Protein 3DIE (pdb70)

CATH classification: 3.40.30.10

Nearest PDB structures (foldseek):
  3die-assembly1_B  TM=9.864E-01  e=1.132E-17  Staphylococcus aureus
  2yj7-assembly2_B  TM=7.362E-01  e=5.610E-10  synthetic construct
  5hr1-assembly7_G  TM=9.203E-01  e=7.218E-08  Escherichia coli O157:H7
  1fb6-assembly2_B  TM=7.339E-01  e=3.642E-08  Spinacia oleracea
  1v98-assembly2_B-3  TM=8.794E-01  e=2.473E-07  Thermus thermophilus HB8

Foldseek 3Di:
DDDDDDDDDPVCCVVPPDDDDDDDDDDDPDDPQQVVQVVLLVVVCVVQPPNAHDDDDDCVVPVVVCVVVVPPDPDKDFDADPRHTDDIDHTHDHNVVVVVVSVVRD/DDDDDDDDDPVCVCVVPPDDDDDDDDDDPDDPQVVVCVVLVVVVCVVQPPNDHDDDDDCVVPVPVCVVVVPDDPPKDFDDDPNHTDDIDHTHDGSVVVVVVSVVPD

Structure (mmCIF, N/CA/C/O backbone):
data_3DIE
#
_entry.id   3DIE
#
_cell.length_a   88.703
_cell.length_b   84.451
_cell.length_c   34.699
_cell.angle_alpha   90.000
_cell.angle_beta   90.000
_cell.angle_gamma   90.000
#
_symmetry.space_group_name_H-M   'P 21 21 2'
#
loop_
_entity.id
_entity.type
_entity.pdbx_description
1 polymer Thioredoxin
2 non-polymer 'CADMIUM ION'
3 non-polymer 'FE (III) ION'
4 water water
#
loop_
_atom_site.group_PDB
_atom_site.id
_atom_site.type_symbol
_atom_site.label_atom_id
_atom_site.label_alt_id
_atom_site.label_comp_id
_atom_site.label_asym_id
_atom_site.label_entity_id
_atom_site.label_seq_id
_atom_site.pdbx_PDB_ins_code
_atom_site.Cartn_x
_atom_site.Cartn_y
_atom_site.Cartn_z
_atom_site.occupancy
_atom_site.B_iso_or_equiv
_atom_site.auth_seq_id
_atom_site.auth_comp_id
_atom_site.auth_asym_id
_atom_site.auth_atom_id
_atom_site.pdbx_PDB_model_num
ATOM 1 N N . SER A 1 1 ? 2.027 37.750 15.190 1.00 33.24 -1 SER A N 1
ATOM 2 C CA . SER A 1 1 ? 3.478 37.819 15.521 1.00 32.62 -1 SER A CA 1
ATOM 3 C C . SER A 1 1 ? 4.291 36.734 14.795 1.00 31.47 -1 SER A C 1
ATOM 4 O O . SER A 1 1 ? 5.527 36.780 14.781 1.00 30.99 -1 SER A O 1
ATOM 7 N N . HIS A 1 2 ? 3.594 35.763 14.199 1.00 29.96 0 HIS A N 1
ATOM 8 C CA . HIS A 1 2 ? 4.220 34.759 13.341 1.00 29.12 0 HIS A CA 1
ATOM 9 C C . HIS A 1 2 ? 3.560 34.858 11.977 1.00 29.92 0 HIS A C 1
ATOM 10 O O . HIS A 1 2 ? 2.362 35.172 11.876 1.00 29.30 0 HIS A O 1
ATOM 17 N N . MET A 1 3 ? 4.279 34.636 10.888 1.00 29.18 1 MET A N 1
ATOM 18 C CA . MET A 1 3 ? 3.792 34.586 9.516 1.00 31.93 1 MET A CA 1
ATOM 19 C C . MET A 1 3 ? 4.356 33.328 8.877 1.00 30.29 1 MET A C 1
ATOM 20 O O . MET A 1 3 ? 5.495 32.957 9.164 1.00 28.84 1 MET A O 1
ATOM 25 N N . ALA A 1 4 ? 3.606 32.746 8.057 1.00 29.12 2 ALA A N 1
ATOM 26 C CA . ALA A 1 4 ? 4.002 31.466 7.480 1.00 30.14 2 ALA A CA 1
ATOM 27 C C . ALA A 1 4 ? 5.174 31.673 6.529 1.00 29.44 2 ALA A C 1
ATOM 28 O O . ALA A 1 4 ? 5.233 32.662 5.823 1.00 28.93 2 ALA A O 1
ATOM 30 N N . ILE A 1 5 ? 6.116 30.746 6.564 1.00 30.05 3 ILE A N 1
ATOM 31 C CA . ILE A 1 5 ? 7.256 30.763 5.655 1.00 30.97 3 ILE A CA 1
ATOM 32 C C . ILE A 1 5 ? 6.798 30.100 4.339 1.00 31.86 3 ILE A C 1
ATOM 33 O O . ILE A 1 5 ? 6.247 28.998 4.353 1.00 32.13 3 ILE A O 1
ATOM 38 N N . VAL A 1 6 ? 7.009 30.780 3.217 1.00 31.14 4 VAL A N 1
ATOM 39 C CA . VAL A 1 6 ? 6.588 30.281 1.896 1.00 31.39 4 VAL A CA 1
ATOM 40 C C . VAL A 1 6 ? 7.527 29.161 1.458 1.00 30.93 4 VAL A C 1
ATOM 41 O O . VAL A 1 6 ? 8.726 29.321 1.538 1.00 28.56 4 VAL A O 1
ATOM 45 N N . LYS A 1 7 ? 6.971 28.026 1.037 1.00 30.43 5 LYS A N 1
ATOM 46 C CA . LYS A 1 7 ? 7.759 26.898 0.536 1.00 30.21 5 LYS A CA 1
ATOM 47 C C . LYS A 1 7 ? 8.152 27.163 -0.924 1.00 30.08 5 LYS A C 1
ATOM 48 O O . LYS A 1 7 ? 7.323 27.626 -1.703 1.00 30.19 5 LYS A O 1
ATOM 51 N N . VAL A 1 8 ? 9.395 26.839 -1.288 1.00 28.93 6 VAL A N 1
ATOM 52 C CA . VAL A 1 8 ? 9.862 26.909 -2.652 1.00 28.91 6 VAL A CA 1
ATOM 53 C C . VAL A 1 8 ? 10.515 25.549 -3.030 1.00 28.87 6 VAL A C 1
ATOM 54 O O . VAL A 1 8 ? 11.016 24.819 -2.170 1.00 28.29 6 VAL A O 1
ATOM 58 N N . THR A 1 9 ? 10.460 25.197 -4.314 1.00 27.89 7 THR A N 1
ATOM 59 C CA . THR A 1 9 ? 10.960 23.904 -4.763 1.00 28.04 7 THR A CA 1
ATOM 60 C C . THR A 1 9 ? 11.861 24.079 -5.965 1.00 28.27 7 THR A C 1
ATOM 61 O O . THR A 1 9 ? 11.995 25.185 -6.496 1.00 27.71 7 THR A O 1
ATOM 65 N N . ASP A 1 10 ? 12.452 22.971 -6.417 1.00 28.77 8 ASP A N 1
ATOM 66 C CA . ASP A 1 10 ? 13.199 22.983 -7.656 1.00 30.19 8 ASP A CA 1
ATOM 67 C C . ASP A 1 10 ? 12.327 23.474 -8.812 1.00 29.96 8 ASP A C 1
ATOM 68 O O . ASP A 1 10 ? 12.816 24.172 -9.705 1.00 30.75 8 ASP A O 1
ATOM 73 N N . ALA A 1 11 ? 11.040 23.116 -8.811 1.00 30.05 9 ALA A N 1
ATOM 74 C CA . ALA A 1 11 ? 10.144 23.494 -9.909 1.00 29.06 9 ALA A CA 1
ATOM 75 C C . ALA A 1 11 ? 9.857 24.996 -9.958 1.00 28.81 9 ALA A C 1
ATOM 76 O O . ALA A 1 11 ? 9.735 25.564 -11.039 1.00 27.38 9 ALA A O 1
ATOM 78 N N . ASP A 1 12 ? 9.720 25.653 -8.806 1.00 27.25 10 ASP A N 1
ATOM 79 C CA . ASP A 1 12 ? 9.226 27.026 -8.853 1.00 27.13 10 ASP A CA 1
ATOM 80 C C . ASP A 1 12 ? 10.171 28.089 -8.342 1.00 26.90 10 ASP A C 1
ATOM 81 O O . ASP A 1 12 ? 9.796 29.251 -8.283 1.00 25.62 10 ASP A O 1
ATOM 86 N N . PHE A 1 13 ? 11.390 27.692 -7.988 1.00 27.52 11 PHE A N 1
ATOM 87 C CA . PHE A 1 13 ? 12.406 28.612 -7.453 1.00 28.54 11 PHE A CA 1
ATOM 88 C C . PHE A 1 13 ? 12.569 29.797 -8.382 1.00 29.39 11 PHE A C 1
ATOM 89 O O . PHE A 1 13 ? 12.609 30.934 -7.919 1.00 29.27 11 PHE A O 1
ATOM 97 N N . ASP A 1 14 ? 12.617 29.505 -9.685 1.00 31.13 12 ASP A N 1
ATOM 98 C CA . ASP A 1 14 ? 12.789 30.506 -10.744 1.00 32.72 12 ASP A CA 1
ATOM 99 C C . ASP A 1 14 ? 11.662 31.545 -10.761 1.00 33.24 12 ASP A C 1
ATOM 100 O O . ASP A 1 14 ? 11.897 32.726 -11.059 1.00 33.41 12 ASP A O 1
ATOM 105 N N . SER A 1 15 ? 10.442 31.106 -10.438 1.00 32.34 13 SER A N 1
ATOM 106 C CA . SER A 1 15 ? 9.277 31.986 -10.429 1.00 32.65 13 SER A CA 1
ATOM 107 C C . SER A 1 15 ? 9.117 32.747 -9.105 1.00 31.96 13 SER A C 1
ATOM 108 O O . SER A 1 15 ? 8.496 33.813 -9.091 1.00 32.29 13 SER A O 1
ATOM 111 N N . LYS A 1 16 ? 9.631 32.189 -8.006 1.00 30.59 14 LYS A N 1
ATOM 112 C CA . LYS A 1 16 ? 9.451 32.764 -6.667 1.00 30.54 14 LYS A CA 1
ATOM 113 C C . LYS A 1 16 ? 10.592 33.667 -6.211 1.00 30.09 14 LYS A C 1
ATOM 114 O O . LYS A 1 16 ? 10.351 34.637 -5.507 1.00 30.41 14 LYS A O 1
ATOM 120 N N . VAL A 1 17 ? 11.824 33.340 -6.591 1.00 29.20 15 VAL A N 1
ATOM 121 C CA . VAL A 1 17 ? 12.973 34.092 -6.130 1.00 29.66 15 VAL A CA 1
ATOM 122 C C . VAL A 1 17 ? 13.458 34.915 -7.328 1.00 30.22 15 VAL A C 1
ATOM 123 O O . VAL A 1 17 ? 14.109 34.388 -8.235 1.00 31.08 15 VAL A O 1
ATOM 127 N N . GLU A 1 18 ? 13.114 36.200 -7.334 1.00 30.63 16 GLU A N 1
ATOM 128 C CA . GLU A 1 18 ? 13.301 37.020 -8.521 1.00 31.82 16 GLU A CA 1
ATOM 129 C C . GLU A 1 18 ? 13.566 38.497 -8.182 1.00 31.18 16 GLU A C 1
ATOM 130 O O . GLU A 1 18 ? 14.461 39.120 -8.766 1.00 30.97 16 GLU A O 1
ATOM 136 N N . SER A 1 19 ? 12.803 39.057 -7.247 1.00 30.15 17 SER A N 1
ATOM 137 C CA . SER A 1 19 ? 12.864 40.498 -6.985 1.00 30.24 17 SER A CA 1
ATOM 138 C C . SER A 1 19 ? 12.853 40.822 -5.504 1.00 29.76 17 SER A C 1
ATOM 139 O O . SER A 1 19 ? 12.117 40.208 -4.742 1.00 30.21 17 SER A O 1
ATOM 142 N N . GLY A 1 20 ? 13.678 41.771 -5.091 1.00 28.51 18 GLY A N 1
ATOM 143 C CA . GLY A 1 20 ? 13.631 42.274 -3.722 1.00 27.64 18 GLY A CA 1
ATOM 144 C C . GLY A 1 20 ? 14.595 41.491 -2.851 1.00 26.52 18 GLY A C 1
ATOM 145 O O . GLY A 1 20 ? 15.315 40.620 -3.352 1.00 27.47 18 GLY A O 1
ATOM 146 N N . VAL A 1 21 ? 14.607 41.774 -1.550 1.00 26.04 19 VAL A N 1
ATOM 147 C CA . VAL A 1 21 ? 15.443 41.017 -0.614 1.00 24.45 19 VAL A CA 1
ATOM 148 C C . VAL A 1 21 ? 14.631 39.792 -0.158 1.00 24.51 19 VAL A C 1
ATOM 149 O O . VAL A 1 21 ? 13.473 39.932 0.297 1.00 24.43 19 VAL A O 1
ATOM 153 N N . GLN A 1 22 ? 15.241 38.653 -0.216 1.00 24.68 20 GLN A N 1
ATOM 154 C CA . GLN A 1 22 ? 14.574 37.363 -0.001 1.00 24.27 20 GLN A CA 1
ATOM 155 C C . GLN A 1 22 ? 15.543 36.424 0.704 1.00 25.24 20 GLN A C 1
ATOM 156 O O . GLN A 1 22 ? 16.689 36.243 0.255 1.00 25.23 20 GLN A O 1
ATOM 162 N N . LEU A 1 23 ? 15.128 35.900 1.849 1.00 24.00 21 LEU A N 1
ATOM 163 C CA . LEU A 1 23 ? 15.973 35.011 2.636 1.00 24.47 21 LEU A CA 1
ATOM 164 C C . LEU A 1 23 ? 15.430 33.602 2.463 1.00 24.38 21 LEU A C 1
ATOM 165 O O . LEU A 1 23 ? 14.248 33.371 2.683 1.00 25.09 21 LEU A O 1
ATOM 170 N N . VAL A 1 24 ? 16.277 32.654 2.054 1.00 23.33 22 VAL A N 1
ATOM 171 C CA . VAL A 1 24 ? 15.831 31.281 1.849 1.00 23.60 22 VAL A CA 1
ATOM 172 C C . VAL A 1 24 ? 16.547 30.388 2.891 1.00 23.85 22 VAL A C 1
ATOM 173 O O . VAL A 1 24 ? 17.762 30.359 2.939 1.00 23.54 22 VAL A O 1
ATOM 177 N N . ASP A 1 25 ? 15.750 29.660 3.661 1.00 22.72 23 ASP A N 1
ATOM 178 C CA . ASP A 1 25 ? 16.188 28.733 4.671 1.00 23.62 23 ASP A CA 1
ATOM 179 C C . ASP A 1 25 ? 16.294 27.392 3.972 1.00 23.65 23 ASP A C 1
ATOM 180 O O . ASP A 1 25 ? 15.278 26.782 3.610 1.00 23.84 23 ASP A O 1
ATOM 185 N N . PHE A 1 26 ? 17.520 26.937 3.769 1.00 23.65 24 PHE A N 1
ATOM 186 C CA . PHE A 1 26 ? 17.769 25.590 3.272 1.00 24.70 24 PHE A CA 1
ATOM 187 C C . PHE A 1 26 ? 17.888 24.648 4.456 1.00 25.86 24 PHE A C 1
ATOM 188 O O . PHE A 1 26 ? 18.822 24.767 5.262 1.00 26.08 24 PHE A O 1
ATOM 196 N N . TRP A 1 27 ? 16.888 23.784 4.589 1.00 26.58 25 TRP A N 1
ATOM 197 C CA . TRP A 1 27 ? 16.690 22.934 5.767 1.00 28.80 25 TRP A CA 1
ATOM 198 C C . TRP A 1 27 ? 16.251 21.525 5.332 1.00 29.39 25 TRP A C 1
ATOM 199 O O . TRP A 1 27 ? 16.124 21.237 4.140 1.00 30.28 25 TRP A O 1
ATOM 210 N N . ALA A 1 28 ? 16.014 20.643 6.301 1.00 30.35 26 ALA A N 1
ATOM 211 C CA . ALA A 1 28 ? 15.398 19.350 5.990 1.00 31.08 26 ALA A CA 1
ATOM 212 C C . ALA A 1 28 ? 14.868 18.738 7.272 1.00 32.62 26 ALA A C 1
ATOM 213 O O . ALA A 1 28 ? 15.263 19.141 8.367 1.00 30.95 26 ALA A O 1
ATOM 215 N N . THR A 1 29 ? 13.975 17.762 7.139 1.00 33.74 27 THR A N 1
ATOM 216 C CA . THR A 1 29 ? 13.504 17.006 8.284 1.00 35.59 27 THR A CA 1
ATOM 217 C C . THR A 1 29 ? 14.590 16.020 8.764 1.00 35.98 27 THR A C 1
ATOM 218 O O . THR A 1 29 ? 14.894 15.932 9.963 1.00 38.29 27 THR A O 1
ATOM 222 N N . ALA A 1 30 ? 15.159 15.284 7.820 1.00 34.73 28 ALA A N 1
ATOM 223 C CA . ALA A 1 30 ? 16.285 14.387 8.072 1.00 34.59 28 ALA A CA 1
ATOM 224 C C . ALA A 1 30 ? 17.572 15.019 7.540 1.00 34.42 28 ALA A C 1
ATOM 225 O O . ALA A 1 30 ? 17.517 15.889 6.657 1.00 36.10 28 ALA A O 1
ATOM 227 N N . CYS A 1 31 ? 18.729 14.557 8.020 1.00 32.38 29 CYS A N 1
ATOM 228 C CA . CYS A 1 31 ? 19.987 15.216 7.695 1.00 31.96 29 CYS A CA 1
ATOM 229 C C . CYS A 1 31 ? 20.622 14.562 6.482 1.00 31.66 29 CYS A C 1
ATOM 230 O O . CYS A 1 31 ? 21.455 13.681 6.624 1.00 31.98 29 CYS A O 1
ATOM 233 N N . GLY A 1 32 ? 20.201 14.977 5.287 1.00 31.75 30 GLY A N 1
ATOM 234 C CA . GLY A 1 32 ? 20.774 14.468 4.047 1.00 32.08 30 GLY A CA 1
ATOM 235 C C . GLY A 1 32 ? 22.294 14.633 3.977 1.00 31.41 30 GLY A C 1
ATOM 236 O O . GLY A 1 32 ? 22.996 13.681 3.632 1.00 32.34 30 GLY A O 1
ATOM 237 N N . PRO A 1 33 ? 22.824 15.837 4.295 1.00 31.95 31 PRO A N 1
ATOM 238 C CA . PRO A 1 33 ? 24.309 16.036 4.315 1.00 31.20 31 PRO A CA 1
ATOM 239 C C . PRO A 1 33 ? 25.076 15.127 5.307 1.00 31.02 31 PRO A C 1
ATOM 240 O O . PRO A 1 33 ? 26.239 14.724 5.036 1.00 29.92 31 PRO A O 1
ATOM 244 N N . CYS A 1 34 ? 24.435 14.801 6.432 1.00 30.48 32 CYS A N 1
ATOM 245 C CA . CYS A 1 34 ? 24.992 13.831 7.387 1.00 30.38 32 CYS A CA 1
ATOM 246 C C . CYS A 1 34 ? 25.129 12.453 6.715 1.00 30.77 32 CYS A C 1
ATOM 247 O O . CYS A 1 34 ? 26.150 11.779 6.850 1.00 30.62 32 CYS A O 1
ATOM 250 N N . LYS A 1 35 ? 24.084 12.040 5.991 1.00 30.89 33 LYS A N 1
ATOM 251 C CA . LYS A 1 35 ? 24.099 10.781 5.240 1.00 31.47 33 LYS A CA 1
ATOM 252 C C . LYS A 1 35 ? 25.170 10.779 4.146 1.00 32.87 33 LYS A C 1
ATOM 253 O O . LYS A 1 35 ? 25.868 9.767 3.943 1.00 33.08 33 LYS A O 1
ATOM 255 N N . MET A 1 36 ? 25.365 11.908 3.481 1.00 33.47 34 MET A N 1
ATOM 256 C CA . MET A 1 36 ? 26.375 11.987 2.416 1.00 36.12 34 MET A CA 1
ATOM 257 C C . MET A 1 36 ? 27.815 11.896 2.919 1.00 33.96 34 MET A C 1
ATOM 258 O O . MET A 1 36 ? 28.706 11.376 2.221 1.00 33.31 34 MET A O 1
ATOM 263 N N . ILE A 1 37 ? 28.062 12.435 4.110 1.00 32.69 35 ILE A N 1
ATOM 264 C CA . ILE A 1 37 ? 29.421 12.443 4.647 1.00 32.03 35 ILE A CA 1
ATOM 265 C C . ILE A 1 37 ? 29.856 11.150 5.317 1.00 30.94 35 ILE A C 1
ATOM 266 O O . ILE A 1 37 ? 31.055 10.917 5.439 1.00 31.35 35 ILE A O 1
ATOM 271 N N . ALA A 1 38 ? 28.910 10.325 5.766 1.00 29.26 36 ALA A N 1
ATOM 272 C CA . ALA A 1 38 ? 29.260 9.123 6.548 1.00 29.81 36 ALA A CA 1
ATOM 273 C C . ALA A 1 38 ? 30.167 8.162 5.760 1.00 28.55 36 ALA A C 1
ATOM 274 O O . ALA A 1 38 ? 31.164 7.713 6.281 1.00 27.86 36 ALA A O 1
ATOM 276 N N . PRO A 1 39 ? 29.804 7.816 4.513 1.00 28.70 37 PRO A N 1
ATOM 277 C CA . PRO A 1 39 ? 30.730 6.891 3.826 1.00 28.92 37 PRO A CA 1
ATOM 278 C C . PRO A 1 39 ? 32.093 7.484 3.506 1.00 28.95 37 PRO A C 1
ATOM 279 O O . PRO A 1 39 ? 33.083 6.739 3.479 1.00 29.53 37 PRO A O 1
ATOM 283 N N . VAL A 1 40 ? 32.154 8.793 3.265 1.00 28.01 38 VAL A N 1
ATOM 284 C CA . VAL A 1 40 ? 33.453 9.491 3.151 1.00 28.48 38 VAL A CA 1
ATOM 285 C C . VAL A 1 40 ? 34.312 9.311 4.417 1.00 27.20 38 VAL A C 1
ATOM 286 O O . VAL A 1 40 ? 35.506 9.046 4.343 1.00 27.04 38 VAL A O 1
ATOM 290 N N . LEU A 1 41 ? 33.708 9.484 5.582 1.00 25.85 39 LEU A N 1
ATOM 291 C CA . LEU A 1 41 ? 34.425 9.306 6.848 1.00 25.50 39 LEU A CA 1
ATOM 292 C C . LEU A 1 41 ? 34.851 7.868 7.056 1.00 24.73 39 LEU A C 1
ATOM 293 O O . LEU A 1 41 ? 35.930 7.611 7.595 1.00 26.19 39 LEU A O 1
ATOM 298 N N . GLU A 1 42 ? 34.009 6.925 6.642 1.00 24.67 40 GLU A N 1
ATOM 299 C CA . GLU A 1 42 ? 34.405 5.490 6.747 1.00 24.55 40 GLU A CA 1
ATOM 300 C C . GLU A 1 42 ? 35.622 5.203 5.879 1.00 23.89 40 GLU A C 1
ATOM 301 O O . GLU A 1 42 ? 36.501 4.440 6.267 1.00 23.44 40 GLU A O 1
ATOM 307 N N . GLU A 1 43 ? 35.673 5.786 4.685 1.00 25.61 41 GLU A N 1
ATOM 308 C CA . GLU A 1 43 ? 36.845 5.561 3.818 1.00 26.87 41 GLU A CA 1
ATOM 309 C C . GLU A 1 43 ? 38.081 6.217 4.421 1.00 27.01 41 GLU A C 1
ATOM 310 O O . GLU A 1 43 ? 39.194 5.666 4.393 1.00 27.22 41 GLU A O 1
ATOM 316 N N . LEU A 1 44 ? 37.893 7.391 5.004 1.00 27.13 42 LEU A N 1
ATOM 317 C CA . LEU A 1 44 ? 38.983 8.110 5.667 1.00 28.00 42 LEU A CA 1
ATOM 318 C C . LEU A 1 44 ? 39.521 7.343 6.865 1.00 27.78 42 LEU A C 1
ATOM 319 O O . LEU A 1 44 ? 40.744 7.283 7.064 1.00 28.56 42 LEU A O 1
ATOM 324 N N . ALA A 1 45 ? 38.613 6.745 7.644 1.00 27.20 43 ALA A N 1
ATOM 325 C CA . ALA A 1 45 ? 38.991 5.935 8.793 1.00 28.18 43 ALA A CA 1
ATOM 326 C C . ALA A 1 45 ? 39.906 4.789 8.356 1.00 28.38 43 ALA A C 1
ATOM 327 O O . ALA A 1 45 ? 40.925 4.533 8.994 1.00 27.86 43 ALA A O 1
ATOM 329 N N . ALA A 1 46 ? 39.555 4.118 7.269 1.00 29.42 44 ALA A N 1
ATOM 330 C CA . ALA A 1 46 ? 40.443 3.069 6.727 1.00 30.67 44 ALA A CA 1
ATOM 331 C C . ALA A 1 46 ? 41.819 3.626 6.296 1.00 31.30 44 ALA A C 1
ATOM 332 O O . ALA A 1 46 ? 42.866 3.092 6.698 1.00 30.82 44 ALA A O 1
ATOM 334 N N . ASP A 1 47 ? 41.816 4.718 5.530 1.00 31.84 45 ASP A N 1
ATOM 335 C CA . ASP A 1 47 ? 43.063 5.363 5.065 1.00 32.69 45 ASP A CA 1
ATOM 336 C C . ASP A 1 47 ? 43.978 5.828 6.190 1.00 32.61 45 ASP A C 1
ATOM 337 O O . ASP A 1 47 ? 45.198 5.790 6.044 1.00 32.09 45 ASP A O 1
ATOM 342 N N . TYR A 1 48 ? 43.399 6.259 7.310 1.00 31.59 46 TYR A N 1
ATOM 343 C CA . TYR A 1 48 ? 44.164 6.792 8.431 1.00 32.11 46 TYR A CA 1
ATOM 344 C C . TYR A 1 48 ? 44.265 5.865 9.637 1.00 32.16 46 TYR A C 1
ATOM 345 O O . TYR A 1 48 ? 44.635 6.309 10.728 1.00 32.44 46 TYR A O 1
ATOM 354 N N . GLU A 1 49 ? 43.952 4.579 9.455 1.00 32.55 47 GLU A N 1
ATOM 355 C CA . GLU A 1 49 ? 43.976 3.641 10.584 1.00 32.88 47 GLU A CA 1
ATOM 356 C C . GLU A 1 49 ? 45.360 3.688 11.251 1.00 34.29 47 GLU A C 1
ATOM 357 O O . GLU A 1 49 ? 46.395 3.635 10.581 1.00 33.67 47 GLU A O 1
ATOM 359 N N . GLY A 1 50 ? 45.367 3.843 12.568 1.00 34.10 48 GLY A N 1
ATOM 360 C CA . GLY A 1 50 ? 46.631 3.876 13.320 1.00 34.86 48 GLY A CA 1
ATOM 361 C C . GLY A 1 50 ? 47.329 5.228 13.320 1.00 35.27 48 GLY A C 1
ATOM 362 O O . GLY A 1 50 ? 48.393 5.359 13.930 1.00 36.70 48 GLY A O 1
ATOM 363 N N . LYS A 1 51 ? 46.747 6.222 12.639 1.00 33.19 49 LYS A N 1
ATOM 364 C CA . LYS A 1 51 ? 47.285 7.592 12.600 1.00 33.22 49 LYS A CA 1
ATOM 365 C C . LYS A 1 51 ? 46.336 8.605 13.223 1.00 32.11 49 LYS A C 1
ATOM 366 O O . LYS A 1 51 ? 46.777 9.570 13.847 1.00 32.75 49 LYS A O 1
ATOM 370 N N . ALA A 1 52 ? 45.043 8.427 13.004 1.00 31.10 50 ALA A N 1
ATOM 371 C CA . ALA A 1 52 ? 44.028 9.330 13.556 1.00 29.83 50 ALA A CA 1
ATOM 372 C C . ALA A 1 52 ? 42.751 8.512 13.759 1.00 30.09 50 ALA A C 1
ATOM 373 O O . ALA A 1 52 ? 42.538 7.555 13.017 1.00 30.31 50 ALA A O 1
ATOM 375 N N . ASP A 1 53 ? 41.900 8.887 14.719 1.00 28.23 51 ASP A N 1
ATOM 376 C CA . ASP A 1 53 ? 40.655 8.154 14.935 1.00 28.24 51 ASP A CA 1
ATOM 377 C C . ASP A 1 53 ? 39.539 9.041 14.410 1.00 27.61 51 ASP A C 1
ATOM 378 O O . ASP A 1 53 ? 39.656 10.263 14.497 1.00 27.51 51 ASP A O 1
ATOM 383 N N . ILE A 1 54 ? 38.494 8.411 13.893 1.00 26.17 52 ILE A N 1
ATOM 384 C CA . ILE A 1 54 ? 37.302 9.109 13.398 1.00 26.11 52 ILE A CA 1
ATOM 385 C C . ILE A 1 54 ? 36.095 8.639 14.225 1.00 25.34 52 ILE A C 1
ATOM 386 O O . ILE A 1 54 ? 35.805 7.414 14.295 1.00 25.61 52 ILE A O 1
ATOM 391 N N . LEU A 1 55 ? 35.407 9.593 14.836 1.00 24.95 53 LEU A N 1
ATOM 392 C CA . LEU A 1 55 ? 34.376 9.323 15.817 1.00 25.59 53 LEU A CA 1
ATOM 393 C C . LEU A 1 55 ? 33.093 10.043 15.425 1.00 26.06 53 LEU A C 1
ATOM 394 O O . LEU A 1 55 ? 33.131 10.982 14.606 1.00 25.68 53 LEU A O 1
ATOM 399 N N . LYS A 1 56 ? 31.956 9.661 16.011 1.00 25.80 54 LYS A N 1
ATOM 400 C CA . LYS A 1 56 ? 30.714 10.386 15.721 1.00 25.91 54 LYS A CA 1
ATOM 401 C C . LYS A 1 56 ? 29.896 10.573 16.988 1.00 26.02 54 LYS A C 1
ATOM 402 O O . LYS A 1 56 ? 29.852 9.670 17.831 1.00 25.57 54 LYS A O 1
ATOM 408 N N . LEU A 1 57 ? 29.255 11.731 17.095 1.00 23.61 55 LEU A N 1
ATOM 409 C CA . LEU A 1 57 ? 28.415 12.066 18.248 1.00 25.13 55 LEU A CA 1
ATOM 410 C C . LEU A 1 57 ? 27.045 12.574 17.745 1.00 26.42 55 LEU A C 1
ATOM 411 O O . LEU A 1 57 ? 26.972 13.588 17.048 1.00 26.25 55 LEU A O 1
ATOM 416 N N . ASP A 1 58 ? 25.976 11.875 18.126 1.00 27.07 56 ASP A N 1
ATOM 417 C CA . ASP A 1 58 ? 24.623 12.259 17.802 1.00 29.50 56 ASP A CA 1
ATOM 418 C C . ASP A 1 58 ? 24.224 13.411 18.713 1.00 30.21 56 ASP A C 1
ATOM 419 O O . ASP A 1 58 ? 24.052 13.221 19.920 1.00 30.48 56 ASP A O 1
ATOM 424 N N . VAL A 1 59 ? 24.035 14.592 18.144 1.00 30.99 57 VAL A N 1
ATOM 425 C CA . VAL A 1 59 ? 23.803 15.756 18.974 1.00 33.44 57 VAL A CA 1
ATOM 426 C C . VAL A 1 59 ? 22.470 15.735 19.736 1.00 35.25 57 VAL A C 1
ATOM 427 O O . VAL A 1 59 ? 22.362 16.348 20.810 1.00 34.60 57 VAL A O 1
ATOM 431 N N . ASP A 1 60 ? 21.470 15.039 19.192 1.00 36.30 58 ASP A N 1
ATOM 432 C CA . ASP A 1 60 ? 20.160 14.960 19.852 1.00 38.10 58 ASP A CA 1
ATOM 433 C C . ASP A 1 60 ? 20.218 14.117 21.110 1.00 38.02 58 ASP A C 1
ATOM 434 O O . ASP A 1 60 ? 19.477 14.375 22.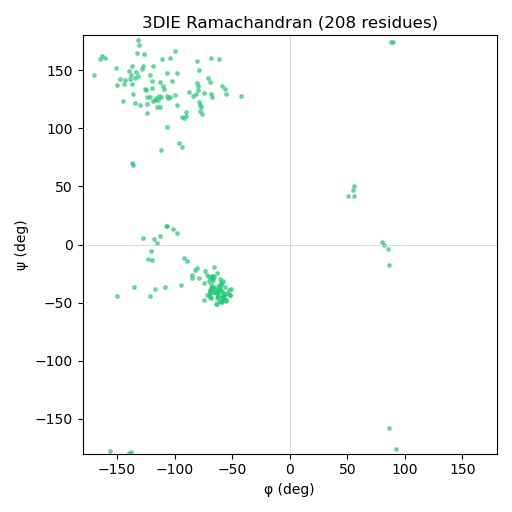051 1.00 38.83 58 ASP A O 1
ATOM 439 N N . GLU A 1 61 ? 21.037 13.201 21.080 1.00 37.04 59 GLU A N 1
ATOM 440 C CA . GLU A 1 61 ? 21.123 12.279 22.200 1.00 37.24 59 GLU A CA 1
ATOM 441 C C . GLU A 1 61 ? 22.152 12.734 23.235 1.00 35.31 59 GLU A C 1
ATOM 442 O O . GLU A 1 61 ? 22.267 12.147 24.307 1.00 34.84 59 GLU A O 1
ATOM 448 N N . ASN A 1 62 ? 22.968 13.696 22.955 1.00 33.58 60 ASN A N 1
ATOM 449 C CA . ASN A 1 62 ? 24.111 14.100 23.775 1.00 31.67 60 ASN A CA 1
ATOM 450 C C . ASN A 1 62 ? 24.212 15.621 23.879 1.00 31.76 60 ASN A C 1
ATOM 451 O O . ASN A 1 62 ? 25.105 16.225 23.290 1.00 30.70 60 ASN A O 1
ATOM 456 N N . PRO A 1 63 ? 23.267 16.259 24.613 1.00 31.42 61 PRO A N 1
ATOM 457 C CA . PRO A 1 63 ? 23.236 17.722 24.646 1.00 31.81 61 PRO A CA 1
ATOM 458 C C . PRO A 1 63 ? 24.460 18.381 25.330 1.00 32.19 61 PRO A C 1
ATOM 459 O O . PRO A 1 63 ? 24.832 19.490 24.946 1.00 33.50 61 PRO A O 1
ATOM 463 N N . SER A 1 64 ? 25.101 17.714 26.275 1.00 31.94 62 SER A N 1
ATOM 464 C CA . SER A 1 64 ? 26.226 18.337 26.986 1.00 33.01 62 SER A CA 1
ATOM 465 C C . SER A 1 64 ? 27.380 18.623 26.037 1.00 32.69 62 SER A C 1
ATOM 466 O O . SER A 1 64 ? 27.893 19.753 25.973 1.00 31.99 62 SER A O 1
ATOM 469 N N . THR A 1 65 ? 27.775 17.599 25.285 1.00 31.26 63 THR A N 1
ATOM 470 C CA . THR A 1 65 ? 28.882 17.768 24.381 1.00 31.01 63 THR A CA 1
ATOM 471 C C . THR A 1 65 ? 28.520 18.699 23.225 1.00 31.14 63 THR A C 1
ATOM 472 O O . THR A 1 65 ? 29.345 19.531 22.812 1.00 31.12 63 THR A O 1
ATOM 476 N N . ALA A 1 66 ? 27.300 18.566 22.697 1.00 30.09 64 ALA A N 1
ATOM 477 C CA . ALA A 1 66 ? 26.864 19.429 21.602 1.00 31.02 64 ALA A CA 1
ATOM 478 C C . ALA A 1 66 ? 26.920 20.907 21.987 1.00 31.62 64 ALA A C 1
ATOM 479 O O . ALA A 1 66 ? 27.359 21.740 21.188 1.00 31.64 64 ALA A O 1
ATOM 481 N N . ALA A 1 67 ? 26.490 21.210 23.215 1.00 32.41 65 ALA A N 1
ATOM 482 C CA . ALA A 1 67 ? 26.520 22.573 23.774 1.00 33.18 65 ALA A CA 1
ATOM 483 C C . ALA A 1 67 ? 27.953 23.072 24.039 1.00 33.50 65 ALA A C 1
ATOM 484 O O . ALA A 1 67 ? 28.288 24.203 23.680 1.00 33.18 65 ALA A O 1
ATOM 486 N N . LYS A 1 68 ? 28.788 22.231 24.647 1.00 32.76 66 LYS A N 1
ATOM 487 C CA . LYS A 1 68 ? 30.188 22.583 24.897 1.00 33.52 66 LYS A CA 1
ATOM 488 C C . LYS A 1 68 ? 30.884 23.075 23.609 1.00 33.38 66 LYS A C 1
ATOM 489 O O . LYS A 1 68 ? 31.604 24.078 23.633 1.00 33.23 66 LYS A O 1
ATOM 492 N N . TYR A 1 69 ? 30.650 22.397 22.488 1.00 32.61 67 TYR A N 1
ATOM 493 C CA . TYR A 1 69 ? 31.347 22.757 21.244 1.00 32.98 67 TYR A CA 1
ATOM 494 C C . TYR A 1 69 ? 30.554 23.651 20.291 1.00 33.84 67 TYR A C 1
ATOM 495 O O . TYR A 1 69 ? 30.967 23.853 19.146 1.00 34.45 67 TYR A O 1
ATOM 504 N N . GLU A 1 70 ? 29.429 24.177 20.764 1.00 33.66 68 GLU A N 1
ATOM 505 C CA . GLU A 1 70 ? 28.699 25.207 20.035 1.00 34.35 68 GLU A CA 1
ATOM 506 C C . GLU A 1 70 ? 28.356 24.745 18.622 1.00 34.76 68 GLU A C 1
ATOM 507 O O . GLU A 1 70 ? 28.620 25.450 17.648 1.00 35.04 68 GLU A O 1
ATOM 509 N N . VAL A 1 71 ? 27.766 23.559 18.520 1.00 34.06 69 VAL A N 1
ATOM 510 C CA . VAL A 1 71 ? 27.283 23.052 17.241 1.00 34.27 69 VAL A CA 1
ATOM 511 C C . VAL A 1 71 ? 25.968 23.716 16.846 1.00 35.16 69 VAL A C 1
ATOM 512 O O . VAL A 1 71 ? 24.965 23.597 17.549 1.00 36.19 69 VAL A O 1
ATOM 516 N N . MET A 1 72 ? 25.981 24.415 15.715 1.00 34.43 70 MET A N 1
ATOM 517 C CA . MET A 1 72 ? 24.858 25.259 15.324 1.00 36.16 70 MET A CA 1
ATOM 518 C C . MET A 1 72 ? 24.260 24.801 13.998 1.00 33.40 70 MET A C 1
ATOM 519 O O . MET A 1 72 ? 23.168 25.224 13.619 1.00 31.31 70 MET A O 1
ATOM 524 N N . SER A 1 73 ? 24.983 23.934 13.296 1.00 32.54 71 SER A N 1
ATOM 525 C CA . SER A 1 73 ? 24.402 23.153 12.211 1.00 31.35 71 SER A CA 1
ATOM 526 C C . SER A 1 73 ? 25.192 21.871 11.970 1.00 31.14 71 SER A C 1
ATOM 527 O O . SER A 1 73 ? 26.160 21.585 12.675 1.00 29.38 71 SER A O 1
ATOM 530 N N . ILE A 1 74 ? 24.772 21.102 10.971 1.00 28.72 72 ILE A N 1
ATOM 531 C CA . ILE A 1 74 ? 25.110 19.685 10.901 1.00 27.49 72 ILE A CA 1
ATOM 532 C C . ILE A 1 74 ? 25.200 19.208 9.456 1.00 26.89 72 ILE A C 1
ATOM 533 O O . ILE A 1 74 ? 24.364 19.560 8.623 1.00 27.00 72 ILE A O 1
ATOM 538 N N . PRO A 1 75 ? 26.218 18.406 9.164 1.00 26.39 73 PRO A N 1
ATOM 539 C CA . PRO A 1 75 ? 27.175 17.973 10.188 1.00 26.26 73 PRO A CA 1
ATOM 540 C C . PRO A 1 75 ? 28.230 19.039 10.465 1.00 26.54 73 PRO A C 1
ATOM 541 O O . PRO A 1 75 ? 28.469 19.903 9.621 1.00 26.68 73 PRO A O 1
ATOM 545 N N . THR A 1 76 ? 28.851 18.973 11.638 1.00 26.18 74 THR A N 1
ATOM 546 C CA . THR A 1 76 ? 30.002 19.811 11.942 1.00 26.93 74 THR A CA 1
ATOM 547 C C . THR A 1 76 ? 31.082 18.817 12.345 1.00 27.86 74 THR A C 1
ATOM 548 O O . THR A 1 76 ? 30.807 17.873 13.124 1.00 25.87 74 THR A O 1
ATOM 552 N N . LEU A 1 77 ? 32.273 19.013 11.783 1.00 26.18 75 LEU A N 1
ATOM 553 C CA . LEU A 1 77 ? 33.409 18.134 12.093 1.00 28.02 75 LEU A CA 1
ATOM 554 C C . LEU A 1 77 ? 34.441 18.929 12.834 1.00 27.64 75 LEU A C 1
ATOM 555 O O . LEU A 1 77 ? 34.841 20.018 12.362 1.00 28.51 75 LEU A O 1
ATOM 560 N N . ILE A 1 78 ? 34.878 18.418 13.992 1.00 26.87 76 ILE A N 1
ATOM 561 C CA . ILE A 1 78 ? 35.905 19.115 14.761 1.00 26.57 76 ILE A CA 1
ATOM 562 C C . ILE A 1 78 ? 37.123 18.196 14.886 1.00 26.67 76 ILE A C 1
ATOM 563 O O . ILE A 1 78 ? 36.981 16.999 15.163 1.00 26.65 76 ILE A O 1
ATOM 568 N N . VAL A 1 79 ? 38.312 18.760 14.667 1.00 25.88 77 VAL A N 1
ATOM 569 C CA . VAL A 1 79 ? 39.558 17.992 14.764 1.00 26.18 77 VAL A CA 1
ATOM 570 C C . VAL A 1 79 ? 40.142 18.318 16.132 1.00 26.03 77 VAL A C 1
ATOM 571 O O . VAL A 1 79 ? 40.255 19.503 16.491 1.00 25.71 77 VAL A O 1
ATOM 575 N N . PHE A 1 80 ? 40.477 17.287 16.909 1.00 25.66 78 PHE A N 1
ATOM 576 C CA . PHE A 1 80 ? 41.044 17.470 18.248 1.00 26.15 78 PHE A CA 1
ATOM 577 C C . PHE A 1 80 ? 42.476 16.975 18.183 1.00 25.88 78 PHE A C 1
ATOM 578 O O . PHE A 1 80 ? 42.736 15.992 17.485 1.00 27.31 78 PHE A O 1
ATOM 586 N N . LYS A 1 81 ? 43.389 17.690 18.842 1.00 26.29 79 LYS A N 1
ATOM 587 C CA . LYS A 1 81 ? 44.737 17.202 19.039 1.00 28.23 79 LYS A CA 1
ATOM 588 C C . LYS A 1 81 ? 45.012 17.210 20.532 1.00 27.56 79 LYS A C 1
ATOM 589 O O . LYS A 1 81 ? 44.911 18.263 21.187 1.00 27.46 79 LYS A O 1
ATOM 595 N N . ASP A 1 82 ? 45.328 16.025 21.067 1.00 28.24 80 ASP A N 1
ATOM 596 C CA . ASP A 1 82 ? 45.569 15.878 22.489 1.00 29.10 80 ASP A CA 1
ATOM 597 C C . ASP A 1 82 ? 44.435 16.489 23.296 1.00 29.55 80 ASP A C 1
ATOM 598 O O . ASP A 1 82 ? 44.666 17.152 24.296 1.00 29.87 80 ASP A O 1
ATOM 603 N N . GLY A 1 83 ? 43.214 16.251 22.837 1.00 29.87 81 GLY A N 1
ATOM 604 C CA . GLY A 1 83 ? 42.009 16.674 23.565 1.00 30.26 81 GLY A CA 1
ATOM 605 C C . GLY A 1 83 ? 41.596 18.121 23.423 1.00 30.79 81 GLY A C 1
ATOM 606 O O . GLY A 1 83 ? 40.602 18.549 24.039 1.00 31.36 81 GLY A O 1
ATOM 607 N N . GLN A 1 84 ? 42.324 18.892 22.628 1.00 29.74 82 GLN A N 1
ATOM 608 C CA . GLN A 1 84 ? 41.947 20.287 22.368 1.00 30.64 82 GLN A CA 1
ATOM 609 C C . GLN A 1 84 ? 41.469 20.452 20.935 1.00 29.53 82 GLN A C 1
ATOM 610 O O . GLN A 1 84 ? 42.084 19.920 20.019 1.00 27.81 82 GLN A O 1
ATOM 614 N N . PRO A 1 85 ? 40.368 21.203 20.734 1.00 30.26 83 PRO A N 1
ATOM 615 C CA . PRO A 1 85 ? 39.909 21.421 19.383 1.00 30.43 83 PRO A CA 1
ATOM 616 C C . PRO A 1 85 ? 40.910 22.282 18.620 1.00 31.14 83 PRO A C 1
ATOM 617 O O . PRO A 1 85 ? 41.324 23.328 19.120 1.00 31.64 83 PRO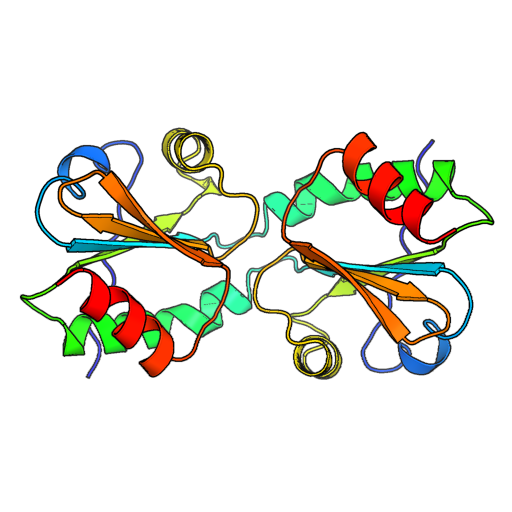 A O 1
ATOM 621 N N . VAL A 1 86 ? 41.359 21.817 17.457 1.00 31.01 84 VAL A N 1
ATOM 622 C CA . VAL A 1 86 ? 42.379 22.581 16.683 1.00 32.21 84 VAL A CA 1
ATOM 623 C C . VAL A 1 86 ? 41.935 22.996 15.281 1.00 31.98 84 VAL A C 1
ATOM 624 O O . VAL A 1 86 ? 42.653 23.724 14.592 1.00 32.54 84 VAL A O 1
ATOM 628 N N . ASP A 1 87 ? 40.759 22.533 14.869 1.00 31.59 85 ASP A N 1
ATOM 629 C CA . ASP A 1 87 ? 40.264 22.789 13.522 1.00 31.90 85 ASP A CA 1
ATOM 630 C C . ASP A 1 87 ? 38.807 22.360 13.380 1.00 32.84 85 ASP A C 1
ATOM 631 O O . ASP A 1 87 ? 38.375 21.385 13.995 1.00 30.90 85 ASP A O 1
ATOM 636 N N . LYS A 1 88 ? 38.056 23.093 12.566 1.00 33.30 86 LYS A N 1
ATOM 637 C CA . LYS A 1 88 ? 36.645 22.797 12.350 1.00 34.95 86 LYS A CA 1
ATOM 638 C C . LYS A 1 88 ? 36.283 22.883 10.871 1.00 35.73 86 LYS A C 1
ATOM 639 O O . LYS A 1 88 ? 36.595 23.868 10.202 1.00 36.44 86 LYS A O 1
ATOM 643 N N . VAL A 1 89 ? 35.623 21.845 10.367 1.00 35.49 87 VAL A N 1
ATOM 644 C CA . VAL A 1 89 ? 35.009 21.896 9.046 1.00 35.82 87 VAL A CA 1
ATOM 645 C C . VAL A 1 89 ? 33.494 21.749 9.137 1.00 35.96 87 VAL A C 1
ATOM 646 O O . VAL A 1 89 ? 32.988 20.780 9.703 1.00 35.50 87 VAL A O 1
ATOM 650 N N . VAL A 1 90 ? 32.775 22.716 8.577 1.00 35.50 88 VAL A N 1
ATOM 651 C CA . VAL A 1 90 ? 31.319 22.730 8.652 1.00 35.96 88 VAL A CA 1
ATOM 652 C C . VAL A 1 90 ? 30.760 22.155 7.362 1.00 35.79 88 VAL A C 1
ATOM 653 O O . VAL A 1 90 ? 31.043 22.658 6.275 1.00 36.77 88 VAL A O 1
ATOM 657 N N . GLY A 1 91 ? 30.006 21.081 7.494 1.00 33.74 89 GLY A N 1
ATOM 658 C CA . GLY A 1 91 ? 29.338 20.473 6.384 1.00 33.20 89 GLY A CA 1
ATOM 659 C C . GLY A 1 91 ? 30.096 19.406 5.631 1.00 34.01 89 GLY A C 1
ATOM 660 O O . GLY A 1 91 ? 31.289 19.157 5.896 1.00 33.53 89 GLY A O 1
ATOM 661 N N . PHE A 1 92 ? 29.389 18.791 4.689 1.00 32.87 90 PHE A N 1
ATOM 662 C CA . PHE A 1 92 ? 29.981 17.787 3.805 1.00 34.55 90 PHE A CA 1
ATOM 663 C C . PHE A 1 92 ? 31.191 18.384 3.063 1.00 35.58 90 PHE A C 1
ATOM 664 O O . PHE A 1 92 ? 31.097 19.499 2.560 1.00 34.85 90 PHE A O 1
ATOM 672 N N . GLN A 1 93 ? 32.317 17.647 3.023 1.00 35.92 91 GLN A N 1
ATOM 673 C CA . GLN A 1 93 ? 33.447 17.980 2.146 1.00 37.09 91 GLN A CA 1
ATOM 674 C C . GLN A 1 93 ? 33.934 16.692 1.518 1.00 36.28 91 GLN A C 1
ATOM 675 O O . GLN A 1 93 ? 33.794 15.637 2.129 1.00 37.06 91 GLN A O 1
ATOM 681 N N . PRO A 1 94 ? 34.561 16.771 0.326 1.00 36.15 92 PRO A N 1
ATOM 682 C CA . PRO A 1 94 ? 35.120 15.535 -0.258 1.00 35.39 92 PRO A CA 1
ATOM 683 C C . PRO A 1 94 ? 36.293 15.045 0.568 1.00 34.90 92 PRO A C 1
ATOM 684 O O . PRO A 1 94 ? 36.885 15.839 1.317 1.00 34.21 92 PRO A O 1
ATOM 688 N N . LYS A 1 95 ? 36.633 13.764 0.399 1.00 34.61 93 LYS A N 1
ATOM 689 C CA . LYS A 1 95 ? 37.682 13.083 1.177 1.00 35.73 93 LYS A CA 1
ATOM 690 C C . LYS A 1 95 ? 39.054 13.773 1.123 1.00 35.30 93 LYS A C 1
ATOM 691 O O . LYS A 1 95 ? 39.723 13.894 2.145 1.00 35.20 93 LYS A O 1
ATOM 697 N N . GLU A 1 96 ? 39.466 14.239 -0.054 1.00 35.21 94 GLU A N 1
ATOM 698 C CA . GLU A 1 96 ? 40.779 14.894 -0.172 1.00 35.15 94 GLU A CA 1
ATOM 699 C C . GLU A 1 96 ? 40.879 16.160 0.696 1.00 34.85 94 GLU A C 1
ATOM 700 O O . GLU A 1 96 ? 41.928 16.395 1.300 1.00 35.29 94 GLU A O 1
ATOM 702 N N . ASN A 1 97 ? 39.799 16.945 0.776 1.00 34.13 95 ASN A N 1
ATOM 703 C CA . ASN A 1 97 ? 39.747 18.126 1.653 1.00 33.8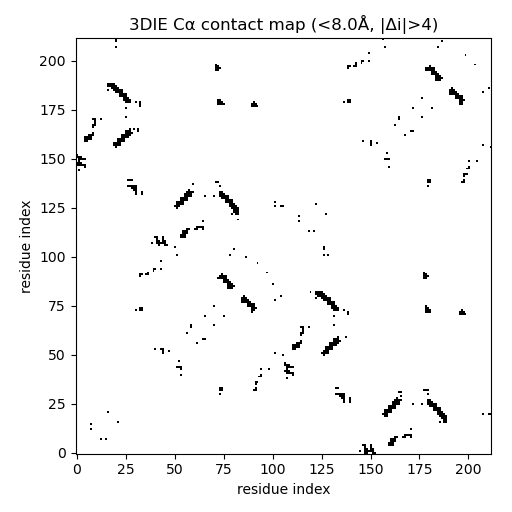7 95 ASN A CA 1
ATOM 704 C C . ASN A 1 97 ? 39.893 17.770 3.120 1.00 33.05 95 ASN A C 1
ATOM 705 O O . ASN A 1 97 ? 40.619 18.446 3.858 1.00 32.03 95 ASN A O 1
ATOM 710 N N . LEU A 1 98 ? 39.183 16.724 3.537 1.00 31.39 96 LEU A N 1
ATOM 711 C CA . LEU A 1 98 ? 39.240 16.250 4.935 1.00 31.17 96 LEU A CA 1
ATOM 712 C C . LEU A 1 98 ? 40.626 15.681 5.259 1.00 30.75 96 LEU A C 1
ATOM 713 O O . LEU A 1 98 ? 41.181 15.918 6.358 1.00 30.57 96 LEU A O 1
ATOM 718 N N . ALA A 1 99 ? 41.190 14.944 4.300 1.00 29.98 97 ALA A N 1
ATOM 719 C CA . ALA A 1 99 ? 42.540 14.438 4.455 1.00 29.68 97 ALA A CA 1
ATOM 720 C C . ALA A 1 99 ? 43.524 15.580 4.671 1.00 29.67 97 ALA A C 1
ATOM 721 O O . ALA A 1 99 ? 44.395 15.475 5.537 1.00 30.63 97 ALA A O 1
ATOM 723 N N . GLU A 1 100 ? 43.389 16.669 3.909 1.00 29.50 98 GLU A N 1
ATOM 724 C CA . GLU A 1 100 ? 44.329 17.799 4.023 1.00 30.54 98 GLU A CA 1
ATOM 725 C C . GLU A 1 100 ? 44.266 18.413 5.419 1.00 30.90 98 GLU A C 1
ATOM 726 O O . GLU A 1 100 ? 45.289 18.851 5.972 1.00 29.88 98 GLU A O 1
ATOM 728 N N . VAL A 1 101 ? 43.056 18.431 5.982 1.00 30.45 99 VAL A N 1
ATOM 729 C CA . VAL A 1 101 ? 42.838 18.975 7.309 1.00 30.76 99 VAL A CA 1
ATOM 730 C C . VAL A 1 101 ? 43.459 18.110 8.387 1.00 30.43 99 VAL A C 1
ATOM 731 O O . VAL A 1 101 ? 44.119 18.630 9.291 1.00 30.90 99 VAL A O 1
ATOM 735 N N . LEU A 1 102 ? 43.273 16.795 8.310 1.00 29.57 100 LEU A N 1
ATOM 736 C CA . LEU A 1 102 ? 43.992 15.920 9.261 1.00 30.28 100 LEU A CA 1
ATOM 737 C C . LEU A 1 102 ? 45.508 16.077 9.161 1.00 29.56 100 LEU A C 1
ATOM 738 O O . LEU A 1 102 ? 46.206 16.150 10.181 1.00 29.64 100 LEU A O 1
ATOM 743 N N . ASP A 1 103 ? 46.023 16.097 7.931 1.00 29.82 101 ASP A N 1
ATOM 744 C CA . ASP A 1 103 ? 47.485 16.127 7.708 1.00 29.27 101 ASP A CA 1
ATOM 745 C C . ASP A 1 103 ? 48.162 17.319 8.359 1.00 29.00 101 ASP A C 1
ATOM 746 O O . ASP A 1 103 ? 49.312 17.224 8.800 1.00 28.13 101 ASP A O 1
ATOM 751 N N . LYS A 1 104 ? 47.438 18.428 8.439 1.00 29.35 102 LYS A N 1
ATOM 752 C CA . LYS A 1 104 ? 47.985 19.648 9.029 1.00 31.56 102 LYS A CA 1
ATOM 753 C C . LYS A 1 104 ? 48.323 19.451 10.485 1.00 31.65 102 LYS A C 1
ATOM 754 O O . LYS A 1 104 ? 49.160 20.180 11.022 1.00 32.93 102 LYS A O 1
ATOM 759 N N . HIS A 1 105 ? 47.655 18.485 11.119 1.00 30.46 103 HIS A N 1
ATOM 760 C CA . HIS A 1 105 ? 47.784 18.284 12.554 1.00 30.54 103 HIS A CA 1
ATOM 761 C C . HIS A 1 105 ? 48.475 16.976 12.914 1.00 30.59 103 HIS A C 1
ATOM 762 O O . HIS A 1 105 ? 48.576 16.626 14.086 1.00 31.50 103 HIS A O 1
ATOM 769 N N . LEU A 1 106 ? 48.999 16.273 11.917 1.00 29.58 104 LEU A N 1
ATOM 770 C CA . LEU A 1 106 ? 49.611 14.971 12.149 1.00 30.50 104 LEU A CA 1
ATOM 771 C C . LEU A 1 106 ? 51.116 15.077 12.340 1.00 30.70 104 LEU A C 1
ATOM 772 O O . LEU A 1 106 ? 51.928 14.208 11.975 1.00 31.18 104 LEU A O 1
ATOM 778 N N . SER B 1 1 ? 38.571 -1.162 2.595 1.00 31.78 -1 SER B N 1
ATOM 779 C CA . SER B 1 1 ? 38.205 0.168 1.986 1.00 31.56 -1 SER B CA 1
ATOM 780 C C . SER B 1 1 ? 37.341 1.063 2.913 1.00 30.89 -1 SER B C 1
ATOM 781 O O . SER B 1 1 ? 37.324 2.287 2.758 1.00 31.48 -1 SER B O 1
ATOM 784 N N . HIS B 1 2 ? 36.617 0.447 3.850 1.00 29.82 0 HIS B N 1
ATOM 785 C CA . HIS B 1 2 ? 35.777 1.185 4.811 1.00 28.46 0 HIS B CA 1
ATOM 786 C C . HIS B 1 2 ? 35.989 0.630 6.184 1.00 27.94 0 HIS B C 1
ATOM 787 O O . HIS B 1 2 ? 36.203 -0.570 6.347 1.00 28.13 0 HIS B O 1
ATOM 794 N N . MET B 1 3 ? 35.970 1.506 7.187 1.00 26.92 1 MET B N 1
ATOM 795 C CA . MET B 1 3 ? 36.011 1.061 8.557 1.00 26.53 1 MET B CA 1
ATOM 796 C C . MET B 1 3 ? 34.939 1.831 9.303 1.00 26.67 1 MET B C 1
ATOM 797 O O . MET B 1 3 ? 34.664 2.975 8.973 1.00 25.32 1 MET B O 1
ATOM 800 N N . ALA B 1 4 ? 34.358 1.209 10.322 1.00 27.14 2 ALA B N 1
ATOM 801 C CA . ALA B 1 4 ? 33.205 1.813 11.004 1.00 27.36 2 ALA B CA 1
ATOM 802 C C . ALA B 1 4 ? 33.682 3.018 11.815 1.00 28.11 2 ALA B C 1
ATOM 803 O O . ALA B 1 4 ? 34.754 2.964 12.414 1.00 28.50 2 ALA B O 1
ATOM 805 N N . ILE B 1 5 ? 32.859 4.054 11.862 1.00 29.14 3 ILE B N 1
ATOM 806 C CA . ILE B 1 5 ? 33.103 5.262 12.665 1.00 30.32 3 ILE B CA 1
ATOM 807 C C . ILE B 1 5 ? 32.704 4.917 14.098 1.00 30.88 3 ILE B C 1
ATOM 808 O O . ILE B 1 5 ? 31.630 4.357 14.323 1.00 31.60 3 ILE B O 1
ATOM 813 N N . VAL B 1 6 ? 33.561 5.255 15.057 1.00 30.07 4 VAL B N 1
ATOM 814 C CA . VAL B 1 6 ? 33.333 4.908 16.441 1.00 29.51 4 VAL B CA 1
ATOM 815 C C . VAL B 1 6 ? 32.373 5.906 17.105 1.00 28.77 4 VAL B C 1
ATOM 816 O O . VAL B 1 6 ? 32.584 7.106 17.041 1.00 27.58 4 VAL B O 1
ATOM 818 N N . LYS B 1 7 ? 31.349 5.383 17.770 1.00 28.62 5 LYS B N 1
ATOM 819 C CA . LYS B 1 7 ? 30.332 6.188 18.448 1.00 29.64 5 LYS B CA 1
ATOM 820 C C . LYS B 1 7 ? 30.882 6.668 19.797 1.00 29.22 5 LYS B C 1
ATOM 821 O O . LYS B 1 7 ? 31.523 5.889 20.519 1.00 30.31 5 LYS B O 1
ATOM 826 N N . VAL B 1 8 ? 30.643 7.934 20.109 1.00 27.49 6 VAL B N 1
ATOM 827 C CA . VAL B 1 8 ? 30.967 8.498 21.417 1.00 28.66 6 VAL B CA 1
ATOM 828 C C . VAL B 1 8 ? 29.724 9.173 21.984 1.00 28.23 6 VAL B C 1
ATOM 829 O O . VAL B 1 8 ? 28.816 9.577 21.240 1.00 28.05 6 VAL B O 1
ATOM 833 N N . THR B 1 9 ? 29.668 9.243 23.312 1.00 28.02 7 THR B N 1
ATOM 834 C CA . THR B 1 9 ? 28.515 9.848 23.992 1.00 27.85 7 THR B CA 1
ATOM 835 C C . THR B 1 9 ? 28.987 10.862 25.046 1.00 27.88 7 THR B C 1
ATOM 836 O O . THR B 1 9 ? 30.170 10.949 25.333 1.00 26.28 7 THR B O 1
ATOM 840 N N . ASP B 1 10 ? 28.060 11.615 25.637 1.00 28.87 8 ASP B N 1
ATOM 841 C CA . ASP B 1 10 ? 28.412 12.466 26.783 1.00 29.59 8 ASP B CA 1
ATOM 842 C C . ASP B 1 10 ? 29.161 11.681 27.857 1.00 30.13 8 ASP B C 1
ATOM 843 O O . ASP B 1 10 ? 30.103 12.194 28.460 1.00 30.67 8 ASP B O 1
ATOM 848 N N . ALA B 1 11 ? 28.766 10.431 28.095 1.00 30.53 9 ALA B N 1
ATOM 849 C CA . ALA B 1 11 ? 29.377 9.619 29.166 1.00 31.56 9 ALA B CA 1
ATOM 850 C C . ALA B 1 11 ? 30.860 9.233 28.966 1.00 31.70 9 ALA B C 1
ATOM 851 O O . ALA B 1 11 ? 31.582 9.045 29.951 1.00 32.36 9 ALA B O 1
ATOM 853 N N . ASP B 1 12 ? 31.319 9.140 27.711 1.00 31.80 10 ASP B N 1
ATOM 854 C CA . ASP B 1 12 ? 32.701 8.706 27.420 1.00 31.50 10 ASP B CA 1
ATOM 855 C C . ASP B 1 12 ? 33.526 9.616 26.515 1.00 31.81 10 ASP B C 1
ATOM 856 O O . ASP B 1 12 ? 34.655 9.275 26.143 1.00 30.65 10 ASP B O 1
ATOM 861 N N . PHE B 1 13 ? 32.973 10.768 26.169 1.00 31.15 11 PHE B N 1
ATOM 862 C CA . PHE B 1 13 ? 33.647 11.685 25.247 1.00 32.77 11 PHE B CA 1
ATOM 863 C C . PHE B 1 13 ? 35.040 12.054 25.727 1.00 33.67 11 PHE B C 1
ATOM 864 O O . PHE B 1 13 ? 35.995 11.990 24.962 1.00 33.06 11 PHE B O 1
ATOM 872 N N . ASP B 1 14 ? 35.155 12.436 26.997 1.00 36.15 12 ASP B N 1
ATOM 873 C CA . ASP B 1 14 ? 36.423 12.965 27.498 1.00 38.10 12 ASP B CA 1
ATOM 874 C C . ASP B 1 14 ? 37.493 11.883 27.550 1.00 39.22 12 ASP B C 1
ATOM 875 O O . ASP B 1 14 ? 38.687 12.184 27.427 1.00 41.22 12 ASP B O 1
ATOM 878 N N . SER B 1 15 ? 37.075 10.627 27.712 1.00 39.09 13 SER B N 1
ATOM 879 C CA . SER B 1 15 ? 38.003 9.502 27.690 1.00 39.32 13 SER B CA 1
ATOM 880 C C . SER B 1 15 ? 38.443 9.076 26.271 1.00 38.49 13 SER B C 1
ATOM 881 O O . SER B 1 15 ? 39.558 8.564 26.093 1.00 38.27 13 SER B O 1
ATOM 884 N N . LYS B 1 16 ? 37.590 9.290 25.271 1.00 36.53 14 LYS B N 1
ATOM 885 C CA . LYS B 1 16 ? 37.909 8.906 23.888 1.00 36.14 14 LYS B CA 1
ATOM 886 C C . LYS B 1 16 ? 38.714 9.963 23.151 1.00 35.17 14 LYS B C 1
ATOM 887 O O . LYS B 1 16 ? 39.452 9.648 22.213 1.00 36.43 14 LYS B O 1
ATOM 893 N N . VAL B 1 17 ? 38.528 11.217 23.547 1.00 33.04 15 VAL B N 1
ATOM 894 C CA . VAL B 1 17 ? 39.200 12.334 22.928 1.00 32.28 15 VAL B CA 1
ATOM 895 C C . VAL B 1 17 ? 40.176 12.929 23.911 1.00 32.31 15 VAL B C 1
ATOM 896 O O . VAL B 1 17 ? 39.861 13.899 24.594 1.00 32.29 15 VAL B O 1
ATOM 900 N N . GLU B 1 18 ? 41.340 12.314 24.025 1.00 31.44 16 GLU B N 1
ATOM 901 C CA . GLU B 1 18 ? 42.298 12.727 25.051 1.00 30.85 16 GLU B CA 1
ATOM 902 C C . GLU B 1 18 ? 43.716 12.819 24.504 1.00 29.81 16 GLU B C 1
ATOM 903 O O . GLU B 1 18 ? 44.471 13.710 24.891 1.00 29.77 16 GLU B O 1
ATOM 905 N N . SER B 1 19 ? 44.082 11.914 23.602 1.00 28.06 17 SER B N 1
ATOM 906 C CA . SER B 1 19 ? 45.467 11.875 23.112 1.00 27.30 17 SER B CA 1
ATOM 907 C C . SER B 1 19 ? 45.476 11.530 21.650 1.00 27.1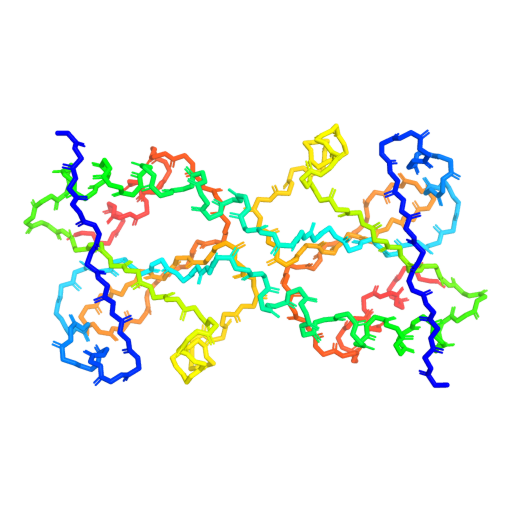7 17 SER B C 1
ATOM 908 O O . SER B 1 19 ? 44.686 10.693 21.191 1.00 27.22 17 SER B O 1
ATOM 911 N N . GLY B 1 20 ? 46.373 12.172 20.918 1.00 26.98 18 GLY B N 1
ATOM 912 C CA . GLY B 1 20 ? 46.522 11.934 19.495 1.00 26.36 18 GLY B CA 1
ATOM 913 C C . GLY B 1 20 ? 45.540 12.807 18.750 1.00 26.70 18 GLY B C 1
ATOM 914 O O . GLY B 1 20 ? 45.045 13.811 19.282 1.00 26.04 18 GLY B O 1
ATOM 915 N N . VAL B 1 21 ? 45.224 12.393 17.522 1.00 25.79 19 VAL B N 1
ATOM 916 C CA . VAL B 1 21 ? 44.416 13.213 16.641 1.00 25.56 19 VAL B CA 1
ATOM 917 C C . VAL B 1 21 ? 43.099 12.472 16.373 1.00 25.44 19 VAL B C 1
ATOM 918 O O . VAL B 1 21 ? 43.103 11.273 16.026 1.00 25.36 19 VAL B O 1
ATOM 922 N N . GLN B 1 22 ? 41.933 13.027 16.751 1.00 24.16 20 GLN B N 1
ATOM 923 C CA . GLN B 1 22 ? 40.593 12.554 16.445 1.00 24.63 20 GLN B CA 1
ATOM 924 C C . GLN B 1 22 ? 39.886 13.628 15.677 1.00 23.66 20 GLN B C 1
ATOM 925 O O . GLN B 1 22 ? 39.929 14.810 16.064 1.00 23.31 20 GLN B O 1
ATOM 931 N N . LEU B 1 23 ? 39.124 13.088 14.699 1.00 23.08 21 LEU B N 1
ATOM 932 C CA . LEU B 1 23 ? 38.101 13.874 14.032 1.00 22.09 21 LEU B CA 1
ATOM 933 C C . LEU B 1 23 ? 36.731 13.405 14.529 1.00 22.53 21 LEU B C 1
ATOM 934 O O . LEU B 1 23 ? 36.409 12.215 14.448 1.00 24.09 21 LEU B O 1
ATOM 939 N N . VAL B 1 24 ? 35.891 14.339 14.983 1.00 22.45 22 VAL B N 1
ATOM 940 C CA . VAL B 1 24 ? 34.574 13.981 15.492 1.00 21.82 22 VAL B CA 1
ATOM 941 C C . VAL B 1 24 ? 33.479 14.596 14.609 1.00 23.45 22 VAL B C 1
ATOM 942 O O . VAL B 1 24 ? 33.460 15.814 14.386 1.00 22.13 22 VAL B O 1
ATOM 946 N N . ASP B 1 25 ? 32.575 13.741 14.130 1.00 22.09 23 ASP B N 1
ATOM 947 C CA . ASP B 1 25 ? 31.411 14.167 13.310 1.00 24.26 23 ASP B CA 1
ATOM 948 C C . ASP B 1 25 ? 30.208 14.390 14.235 1.00 24.31 23 ASP B C 1
ATOM 949 O O . ASP B 1 25 ? 29.663 13.443 14.841 1.00 25.31 23 ASP B O 1
ATOM 954 N N . PHE B 1 26 ? 29.828 15.643 14.389 1.00 24.21 24 PHE B N 1
ATOM 955 C CA . PHE B 1 26 ? 28.648 15.968 15.167 1.00 25.78 24 PHE B CA 1
ATOM 956 C C . PHE B 1 26 ? 27.508 15.960 14.160 1.00 26.46 24 PHE B C 1
ATOM 957 O O . PHE B 1 26 ? 27.468 16.803 13.269 1.00 25.70 24 PHE B O 1
ATOM 965 N N . TRP B 1 27 ? 26.595 15.004 14.317 1.00 27.65 25 TRP B N 1
ATOM 966 C CA . TRP B 1 27 ? 25.506 14.774 13.344 1.00 28.64 25 TRP B CA 1
ATOM 967 C C . TRP B 1 27 ? 24.182 14.493 14.086 1.00 29.74 25 TRP B C 1
ATOM 968 O O . TRP B 1 27 ? 24.134 14.490 15.323 1.00 29.79 25 TRP B O 1
ATOM 979 N N . ALA B 1 28 ? 23.099 14.224 13.348 1.00 29.75 26 ALA B N 1
ATOM 980 C CA . ALA B 1 28 ? 21.872 13.737 14.000 1.00 30.86 26 ALA B CA 1
ATOM 981 C C . ALA B 1 28 ? 20.970 13.173 12.925 1.00 31.45 26 ALA B C 1
ATOM 982 O O . ALA B 1 28 ? 21.148 13.498 11.743 1.00 30.96 26 ALA B O 1
ATOM 984 N N . THR B 1 29 ? 20.022 12.326 13.328 1.00 32.29 27 THR B N 1
ATOM 985 C CA . THR B 1 29 ? 19.022 11.822 12.388 1.00 33.66 27 THR B CA 1
ATOM 986 C C . THR B 1 29 ? 18.064 12.917 11.946 1.00 34.39 27 THR B C 1
ATOM 987 O O . THR B 1 29 ? 17.700 12.979 10.772 1.00 35.75 27 THR B O 1
ATOM 990 N N . ALA B 1 30 ? 17.636 13.753 12.890 1.00 33.77 28 ALA B N 1
ATOM 991 C CA . ALA B 1 30 ? 16.660 14.826 12.609 1.00 33.24 28 ALA B CA 1
ATOM 992 C C . ALA B 1 30 ? 17.404 16.145 12.732 1.00 33.55 28 ALA B C 1
ATOM 993 O O . ALA B 1 30 ? 18.449 16.186 13.368 1.00 34.17 28 ALA B O 1
ATOM 995 N N . CYS B 1 31 ? 16.880 17.222 12.146 1.00 32.09 29 CYS B N 1
ATOM 996 C CA . CYS B 1 31 ? 17.615 18.476 12.151 1.00 31.67 29 CYS B CA 1
ATOM 997 C C . CYS B 1 31 ? 17.174 19.374 13.280 1.00 31.53 29 CYS B C 1
ATOM 998 O O . CYS B 1 31 ? 16.285 20.220 13.112 1.00 31.09 29 CYS B O 1
ATOM 1001 N N . GLY B 1 32 ? 17.793 19.198 14.447 1.00 31.07 30 GLY B N 1
ATOM 1002 C CA . GLY B 1 32 ? 17.415 20.013 15.600 1.00 30.87 30 GLY B CA 1
ATOM 1003 C C . GLY B 1 32 ? 17.611 21.508 15.365 1.00 29.74 30 GLY B C 1
ATOM 1004 O O . GLY B 1 32 ? 16.742 22.300 15.704 1.00 29.97 30 GLY B O 1
ATOM 1005 N N . PRO B 1 33 ? 18.787 21.920 14.856 1.00 30.57 31 PRO B N 1
ATOM 1006 C CA . PRO B 1 33 ? 18.943 23.348 14.597 1.00 29.93 31 PRO B CA 1
ATOM 1007 C C . PRO B 1 33 ? 17.920 23.897 13.585 1.00 28.94 31 PRO B C 1
ATOM 1008 O O . PRO B 1 33 ? 17.587 25.081 13.678 1.00 29.34 31 PRO B O 1
ATOM 1012 N N . CYS B 1 34 ? 17.459 23.064 12.640 1.00 28.43 32 CYS B N 1
ATOM 1013 C CA . CYS B 1 34 ? 16.395 23.473 11.683 1.00 28.86 32 CYS B CA 1
ATOM 1014 C C . CYS B 1 34 ? 15.106 23.776 12.424 1.00 29.90 32 CYS B C 1
ATOM 1015 O O . CYS B 1 34 ? 14.425 24.776 12.132 1.00 30.58 32 CYS B O 1
ATOM 1018 N N . LYS B 1 35 ? 14.765 22.924 13.399 1.00 29.25 33 LYS B N 1
ATOM 1019 C CA . LYS B 1 35 ? 13.542 23.150 14.184 1.00 31.14 33 LYS B CA 1
ATOM 1020 C C . LYS B 1 35 ? 13.629 24.375 15.063 1.00 31.04 33 LYS B C 1
ATOM 1021 O O . LYS B 1 35 ? 12.633 25.056 15.247 1.00 31.33 33 LYS B O 1
ATOM 1024 N N . MET B 1 36 ? 14.811 24.637 15.613 1.00 31.73 34 MET B N 1
ATOM 1025 C CA . MET B 1 36 ? 15.035 25.783 16.484 1.00 34.50 34 MET B CA 1
ATOM 1026 C C . MET B 1 36 ? 14.906 27.098 15.724 1.00 32.22 34 MET B C 1
ATOM 1027 O O . MET B 1 36 ? 14.386 28.075 16.258 1.00 31.99 34 MET B O 1
ATOM 1032 N N . ILE B 1 37 ? 15.370 27.125 14.473 1.00 30.52 35 ILE B N 1
ATOM 1033 C CA . ILE B 1 37 ? 15.357 28.379 13.722 1.00 30.17 35 ILE B CA 1
ATOM 1034 C C . ILE B 1 37 ? 13.981 28.699 13.129 1.00 29.73 35 ILE B C 1
ATOM 1035 O O . ILE B 1 37 ? 13.725 29.840 12.809 1.00 28.83 35 ILE B O 1
ATOM 1040 N N . ALA B 1 38 ? 13.107 27.689 12.987 1.00 28.67 36 ALA B N 1
ATOM 1041 C CA . ALA B 1 38 ? 11.817 27.875 12.293 1.00 28.66 36 ALA B CA 1
ATOM 1042 C C . ALA B 1 38 ? 10.931 28.963 12.947 1.00 28.68 36 ALA B C 1
ATOM 1043 O O . ALA B 1 38 ? 10.435 29.834 12.244 1.00 28.28 36 ALA B O 1
ATOM 1045 N N . PRO B 1 39 ? 10.720 28.919 14.286 1.00 28.81 37 PRO B N 1
ATOM 1046 C CA . PRO B 1 39 ? 9.850 29.992 14.803 1.00 29.43 37 PRO B CA 1
ATOM 1047 C C . PRO B 1 39 ? 10.528 31.357 14.798 1.00 29.54 37 PRO B C 1
ATOM 1048 O O . PRO B 1 39 ? 9.839 32.383 14.746 1.00 30.36 37 PRO B O 1
ATOM 1052 N N . VAL B 1 40 ? 11.863 31.362 14.878 1.00 29.35 38 VAL B N 1
ATOM 1053 C CA . VAL B 1 40 ? 12.614 32.603 14.716 1.00 29.67 38 VAL B CA 1
ATOM 1054 C C . VAL B 1 40 ? 12.289 33.214 13.351 1.00 28.40 38 VAL B C 1
ATOM 1055 O O . VAL B 1 40 ? 12.019 34.395 13.252 1.00 28.66 38 VAL B O 1
ATOM 1059 N N . LEU B 1 41 ? 12.312 32.403 12.298 1.00 28.67 39 LEU B N 1
ATOM 1060 C CA . LEU B 1 41 ? 12.026 32.916 10.951 1.00 27.22 39 LEU B CA 1
ATOM 1061 C C . LEU B 1 41 ? 10.584 33.370 10.804 1.00 27.90 39 LEU B C 1
ATOM 1062 O O . LEU B 1 41 ? 10.314 34.332 10.118 1.00 27.91 39 LEU B O 1
ATOM 1067 N N . GLU B 1 42 ? 9.659 32.667 11.445 1.00 27.20 40 GLU B N 1
ATOM 1068 C CA . GLU B 1 42 ? 8.252 33.098 11.384 1.00 28.04 40 GLU B CA 1
ATOM 1069 C C . GLU B 1 42 ? 8.070 34.469 12.002 1.00 28.33 40 GLU B C 1
ATOM 1070 O O . GLU B 1 42 ? 7.265 35.253 11.522 1.00 28.24 40 GLU B O 1
ATOM 1076 N N . GLU B 1 43 ? 8.756 34.724 13.122 1.00 28.80 41 GLU B N 1
ATOM 1077 C CA . GLU B 1 43 ? 8.662 36.052 13.782 1.00 29.25 41 GLU B CA 1
ATOM 1078 C C . GLU B 1 43 ? 9.358 37.112 12.914 1.00 29.13 41 GLU B C 1
ATOM 1079 O O . GLU B 1 43 ? 8.886 38.234 12.764 1.00 27.83 41 GLU B O 1
ATOM 1085 N N . LEU B 1 44 ? 10.481 36.738 12.324 1.00 28.68 42 LEU B N 1
ATOM 1086 C CA . LEU B 1 44 ? 11.210 37.659 11.415 1.00 30.50 42 LEU B CA 1
ATOM 1087 C C . LEU B 1 44 ? 10.333 38.016 10.212 1.00 29.91 42 LEU B C 1
ATOM 1088 O O . LEU B 1 44 ? 10.320 39.188 9.781 1.00 29.54 42 LEU B O 1
ATOM 1093 N N . ALA B 1 45 ? 9.595 37.030 9.673 1.00 28.76 43 ALA B N 1
ATOM 1094 C CA . ALA B 1 45 ? 8.722 37.275 8.510 1.00 28.24 43 ALA B CA 1
ATOM 1095 C C . ALA B 1 45 ? 7.640 38.327 8.805 1.00 29.08 43 ALA B C 1
ATOM 1096 O O . ALA B 1 45 ? 7.317 39.174 7.965 1.00 29.35 43 ALA B O 1
ATOM 1098 N N . ALA B 1 46 ? 7.109 38.267 10.015 1.00 28.58 44 ALA B N 1
ATOM 1099 C CA . ALA B 1 46 ? 6.102 39.203 10.473 1.00 29.80 44 ALA B CA 1
ATOM 1100 C C . ALA B 1 46 ? 6.733 40.588 10.664 1.00 30.39 44 ALA B C 1
ATOM 1101 O O . ALA B 1 46 ? 6.157 41.594 10.230 1.00 29.19 44 ALA B O 1
ATOM 1103 N N . ASP B 1 47 ? 7.939 40.625 11.247 1.00 30.93 45 ASP B N 1
ATOM 1104 C CA . ASP B 1 47 ? 8.630 41.894 11.546 1.00 31.71 45 ASP B CA 1
ATOM 1105 C C . ASP B 1 47 ? 9.043 42.602 10.270 1.00 32.14 45 ASP B C 1
ATOM 1106 O O . ASP B 1 47 ? 9.136 43.837 10.250 1.00 31.39 45 ASP B O 1
ATOM 1111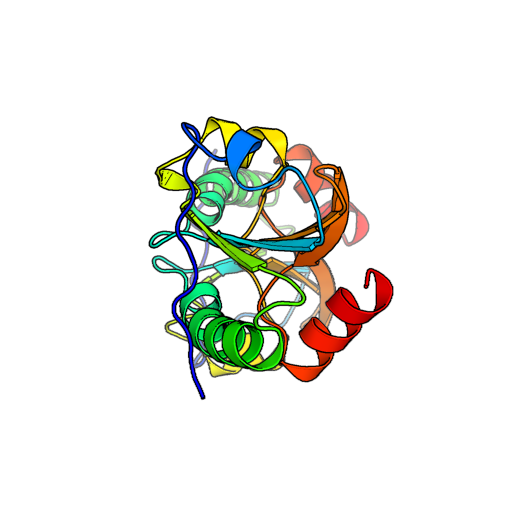 N N . TYR B 1 48 ? 9.311 41.823 9.216 1.00 31.11 46 TYR B N 1
ATOM 1112 C CA . TYR B 1 48 ? 9.739 42.370 7.931 1.00 31.93 46 TYR B CA 1
ATOM 1113 C C . TYR B 1 48 ? 8.695 42.325 6.811 1.00 31.82 46 TYR B C 1
ATOM 1114 O O . TYR B 1 48 ? 9.039 42.492 5.640 1.00 33.44 46 TYR B O 1
ATOM 1123 N N . GLU B 1 49 ? 7.434 42.106 7.167 1.00 31.93 47 GLU B N 1
ATOM 1124 C CA . GLU B 1 49 ? 6.354 42.147 6.186 1.00 32.71 47 GLU B CA 1
ATOM 1125 C C . GLU B 1 49 ? 6.529 43.319 5.222 1.00 33.53 47 GLU B C 1
ATOM 1126 O O . GLU B 1 49 ? 6.700 44.462 5.648 1.00 32.55 47 GLU B O 1
ATOM 1132 N N . GLY B 1 50 ? 6.487 43.032 3.924 1.00 33.22 48 GLY B N 1
ATOM 1133 C CA . GLY B 1 50 ? 6.517 44.063 2.928 1.00 34.38 48 GLY B CA 1
ATOM 1134 C C . GLY B 1 50 ? 7.908 44.501 2.527 1.00 34.80 48 GLY B C 1
ATOM 1135 O O . GLY B 1 50 ? 8.080 45.142 1.492 1.00 36.03 48 GLY B O 1
ATOM 1136 N N . LYS B 1 51 ? 8.898 44.179 3.357 1.00 34.07 49 LYS B N 1
ATOM 1137 C CA . LYS B 1 51 ? 10.261 44.636 3.145 1.00 33.70 49 LYS B CA 1
ATOM 1138 C C . LYS B 1 51 ? 11.172 43.498 2.697 1.00 33.64 49 LYS B C 1
ATOM 1139 O O . LYS B 1 51 ? 12.075 43.706 1.904 1.00 33.91 49 LYS B O 1
ATOM 1143 N N . ALA B 1 52 ? 10.960 42.303 3.225 1.00 32.63 50 ALA B N 1
ATOM 1144 C CA . ALA B 1 52 ? 11.794 41.160 2.846 1.00 32.88 50 ALA B CA 1
ATOM 1145 C C . ALA B 1 52 ? 10.939 39.913 2.903 1.00 33.22 50 ALA B C 1
ATOM 1146 O O . ALA B 1 52 ? 10.084 39.801 3.795 1.00 34.71 50 ALA B O 1
ATOM 1148 N N . ASP B 1 53 ? 11.136 38.986 1.964 1.00 30.93 51 ASP B N 1
ATOM 1149 C CA . ASP B 1 53 ? 10.347 37.764 1.969 1.00 30.43 51 ASP B CA 1
ATOM 1150 C C . ASP B 1 53 ? 11.203 36.700 2.640 1.00 29.25 51 ASP B C 1
ATOM 1151 O O . ASP B 1 53 ? 12.411 36.707 2.457 1.00 28.80 51 ASP B O 1
ATOM 1156 N N . ILE B 1 54 ? 10.562 35.777 3.330 1.00 27.64 52 ILE B N 1
ATOM 1157 C CA . ILE B 1 54 ? 11.260 34.626 3.928 1.00 27.92 52 ILE B CA 1
ATOM 1158 C C . ILE B 1 54 ? 10.651 33.342 3.370 1.00 27.18 52 ILE B C 1
ATOM 1159 O O . ILE B 1 54 ? 9.419 33.109 3.494 1.00 27.12 52 ILE B O 1
ATOM 1164 N N . LEU B 1 55 ? 11.501 32.465 2.834 1.00 26.17 53 LEU B N 1
ATOM 1165 C CA . LEU B 1 55 ? 11.056 31.276 2.138 1.00 25.68 53 LEU B CA 1
ATOM 1166 C C . LEU B 1 55 ? 11.873 30.076 2.679 1.00 26.70 53 LEU B C 1
ATOM 1167 O O . LEU B 1 55 ? 12.876 30.269 3.380 1.00 25.93 53 LEU B O 1
ATOM 1172 N N . LYS B 1 56 ? 11.427 28.860 2.413 1.00 25.34 54 LYS B N 1
ATOM 1173 C CA . LYS B 1 56 ? 12.183 27.671 2.854 1.00 27.11 54 LYS B CA 1
ATOM 1174 C C . LYS B 1 56 ? 12.200 26.635 1.743 1.00 26.48 54 LYS B C 1
ATOM 1175 O O . LYS B 1 56 ? 11.222 26.489 0.998 1.00 25.88 54 LYS B O 1
ATOM 1181 N N . LEU B 1 57 ? 13.307 25.907 1.658 1.00 25.40 55 LEU B N 1
ATOM 1182 C CA . LEU B 1 57 ? 13.479 24.886 0.646 1.00 26.51 55 LEU B CA 1
ATOM 1183 C C . LEU B 1 57 ? 14.040 23.649 1.315 1.00 27.19 55 LEU B C 1
ATOM 1184 O O . LEU B 1 57 ? 15.098 23.711 1.906 1.00 26.76 55 LEU B O 1
ATOM 1189 N N . ASP B 1 58 ? 13.330 22.538 1.208 1.00 27.92 56 ASP B N 1
ATOM 1190 C CA . ASP B 1 58 ? 13.800 21.284 1.754 1.00 30.32 56 ASP B CA 1
ATOM 1191 C C . ASP B 1 58 ? 14.871 20.648 0.832 1.00 29.81 56 ASP B C 1
ATOM 1192 O O . ASP B 1 58 ? 14.582 20.286 -0.325 1.00 29.76 56 ASP B O 1
ATOM 1197 N N . VAL B 1 59 ? 16.101 20.530 1.326 1.00 30.22 57 VAL B N 1
ATOM 1198 C CA . VAL B 1 59 ? 17.230 20.143 0.465 1.00 30.72 57 VAL B CA 1
ATOM 1199 C C . VAL B 1 59 ? 17.218 18.669 0.064 1.00 32.45 57 VAL B C 1
ATOM 1200 O O . VAL B 1 59 ? 17.845 18.289 -0.957 1.00 33.07 57 VAL B O 1
ATOM 1204 N N . ASP B 1 60 ? 16.533 17.853 0.863 1.00 33.69 58 ASP B N 1
ATOM 1205 C CA . ASP B 1 60 ? 16.406 16.414 0.596 1.00 35.94 58 ASP B CA 1
ATOM 1206 C C . ASP B 1 60 ? 15.436 16.174 -0.557 1.00 36.12 58 ASP B C 1
ATOM 1207 O O . ASP B 1 60 ? 15.627 15.238 -1.356 1.00 36.70 58 ASP B O 1
ATOM 1212 N N . GLU B 1 61 ? 14.421 17.034 -0.654 1.00 35.07 59 GLU B N 1
ATOM 1213 C CA . GLU B 1 61 ? 13.402 16.976 -1.714 1.00 35.42 59 GLU B CA 1
ATOM 12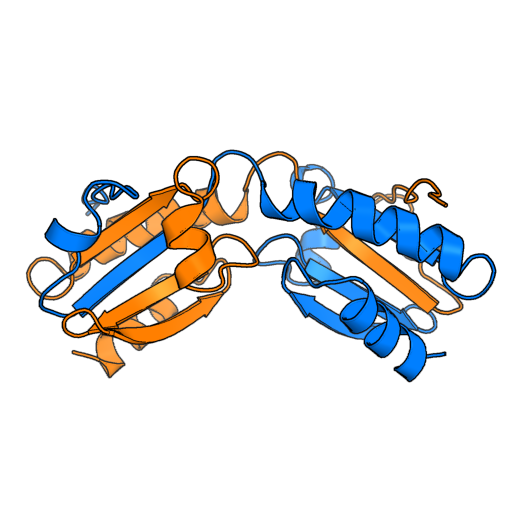14 C C . GLU B 1 61 ? 13.767 17.778 -2.974 1.00 34.25 59 GLU B C 1
ATOM 1215 O O . GLU B 1 61 ? 13.157 17.605 -4.033 1.00 32.77 59 GLU B O 1
ATOM 1221 N N . ASN B 1 62 ? 14.773 18.644 -2.856 1.00 33.04 60 ASN B N 1
ATOM 1222 C CA . ASN B 1 62 ? 15.120 19.583 -3.918 1.00 32.63 60 ASN B CA 1
ATOM 1223 C C . ASN B 1 62 ? 16.624 19.632 -4.123 1.00 32.72 60 ASN B C 1
ATOM 1224 O O . ASN B 1 62 ? 17.258 20.640 -3.812 1.00 32.83 60 ASN B O 1
ATOM 1229 N N . PRO B 1 63 ? 17.215 18.527 -4.639 1.00 33.68 61 PRO B N 1
ATOM 1230 C CA . PRO B 1 63 ? 18.678 18.430 -4.691 1.00 33.77 61 PRO B CA 1
ATOM 1231 C C . PRO B 1 63 ? 19.332 19.377 -5.697 1.00 33.72 61 PRO B C 1
ATOM 1232 O O . PRO B 1 63 ? 20.479 19.771 -5.506 1.00 33.98 61 PRO B O 1
ATOM 1236 N N . SER B 1 64 ? 18.609 19.731 -6.751 1.00 34.07 62 SER B N 1
ATOM 1237 C CA . SER B 1 64 ? 19.127 20.616 -7.788 1.00 34.06 62 SER B CA 1
ATOM 1238 C C . SER B 1 64 ? 19.455 22.025 -7.289 1.00 33.63 62 SER B C 1
ATOM 1239 O O . SER B 1 64 ? 20.554 22.531 -7.519 1.00 32.28 62 SER B O 1
ATOM 1242 N N . THR B 1 65 ? 18.493 22.658 -6.610 1.00 32.24 63 THR B N 1
ATOM 1243 C CA . THR B 1 65 ? 18.745 23.961 -6.020 1.00 31.96 63 THR B CA 1
ATOM 1244 C C . THR B 1 65 ? 19.773 23.894 -4.911 1.00 31.71 63 THR B C 1
ATOM 1245 O O . THR B 1 65 ? 20.610 24.781 -4.784 1.00 31.99 63 THR B O 1
ATOM 1249 N N . ALA B 1 66 ? 19.698 22.861 -4.081 1.00 31.71 64 ALA B N 1
ATOM 1250 C CA . ALA B 1 66 ? 20.629 22.764 -2.983 1.00 32.07 64 ALA B CA 1
ATOM 1251 C C . ALA B 1 66 ? 22.059 22.699 -3.546 1.00 32.93 64 ALA B C 1
ATOM 1252 O O . ALA B 1 66 ? 22.979 23.312 -2.988 1.00 33.26 64 ALA B O 1
ATOM 1254 N N . ALA B 1 67 ? 22.228 21.989 -4.666 1.00 33.05 65 ALA B N 1
ATOM 1255 C CA . ALA B 1 67 ? 23.557 21.824 -5.291 1.00 32.79 65 ALA B CA 1
ATOM 1256 C C . ALA B 1 67 ? 24.047 23.123 -5.948 1.00 33.25 65 ALA B C 1
ATOM 1257 O O . ALA B 1 67 ? 25.216 23.493 -5.795 1.00 32.27 65 ALA B O 1
ATOM 1259 N N . LYS B 1 68 ? 23.153 23.816 -6.660 1.00 32.81 66 LYS B N 1
ATOM 1260 C CA . LYS B 1 68 ? 23.473 25.111 -7.284 1.00 34.38 66 LYS B CA 1
ATOM 1261 C C . LYS B 1 68 ? 24.076 26.133 -6.290 1.00 34.50 66 LYS B C 1
ATOM 1262 O O . LYS B 1 68 ? 25.014 26.857 -6.640 1.00 34.48 66 LYS B O 1
ATOM 1265 N N . TYR B 1 69 ? 23.561 26.167 -5.056 1.00 33.73 67 TYR B N 1
ATOM 1266 C CA . TYR B 1 69 ? 24.018 27.137 -4.056 1.00 34.05 67 TYR B CA 1
ATOM 1267 C C . TYR B 1 69 ? 24.993 26.579 -3.026 1.00 34.54 67 TYR B C 1
ATOM 1268 O O . TYR B 1 69 ? 25.255 27.224 -1.989 1.00 34.74 67 TYR B O 1
ATOM 1277 N N . GLU B 1 70 ? 25.500 25.384 -3.329 1.00 34.00 68 GLU B N 1
ATOM 1278 C CA . GLU B 1 70 ? 26.591 24.735 -2.587 1.00 34.43 68 GLU B CA 1
ATOM 1279 C C . GLU B 1 70 ? 26.275 24.609 -1.099 1.00 34.20 68 GLU B C 1
ATOM 1280 O O . GLU B 1 70 ? 27.104 24.939 -0.256 1.00 34.77 68 GLU B O 1
ATOM 1282 N N . VAL B 1 71 ? 25.063 24.148 -0.795 1.00 33.13 69 VAL B N 1
ATOM 1283 C CA . VAL B 1 71 ? 24.615 23.926 0.577 1.00 33.02 69 VAL B CA 1
ATOM 1284 C C . VAL B 1 71 ? 25.203 22.613 1.095 1.00 33.41 69 VAL B C 1
ATOM 1285 O O . VAL B 1 71 ? 24.981 21.542 0.522 1.00 34.22 69 VAL B O 1
ATOM 1289 N N . MET B 1 72 ? 25.944 22.804 2.227 1.00 20.00 70 MET B N 1
ATOM 1290 C CA . MET B 1 72 ? 26.739 21.688 2.725 1.00 20.00 70 MET B CA 1
ATOM 1291 C C . MET B 1 72 ? 26.335 21.313 4.146 1.00 20.00 70 MET B C 1
ATOM 1292 O O . MET B 1 72 ? 26.691 20.115 4.500 1.00 29.12 70 MET B O 1
ATOM 1297 N N . SER B 1 73 ? 26.136 22.183 5.022 1.00 31.33 71 SER B N 1
ATOM 1298 C CA . SER B 1 73 ? 25.265 21.899 6.150 1.00 30.29 71 SER B CA 1
ATOM 1299 C C . SER B 1 73 ? 23.840 22.401 6.136 1.00 30.51 71 SER B C 1
ATOM 1300 O O . SER B 1 73 ? 23.533 23.371 5.435 1.00 31.04 71 SER B O 1
ATOM 1303 N N . ILE B 1 74 ? 23.020 21.884 7.040 1.00 28.90 72 ILE B N 1
ATOM 1304 C CA . ILE B 1 74 ? 21.850 22.606 7.549 1.00 27.77 72 ILE B CA 1
ATOM 1305 C C . ILE B 1 74 ? 21.648 22.986 8.998 1.00 27.57 72 ILE B C 1
ATOM 1306 O O . ILE B 1 74 ? 22.119 22.289 9.908 1.00 25.62 72 ILE B O 1
ATOM 1311 N N . PRO B 1 75 ? 20.864 24.058 9.224 1.00 27.00 73 PRO B N 1
ATOM 1312 C CA . PRO B 1 75 ? 20.254 24.934 8.202 1.00 27.12 73 PRO B CA 1
ATOM 1313 C C . PRO B 1 75 ? 21.264 25.915 7.649 1.00 28.05 73 PRO B C 1
ATOM 1314 O O . PRO B 1 75 ? 22.252 26.275 8.346 1.00 28.33 73 PRO B O 1
ATOM 1318 N N . THR B 1 76 ? 21.069 26.303 6.391 1.00 27.88 74 THR B N 1
ATOM 1319 C CA . THR B 1 76 ? 21.875 27.372 5.786 1.00 27.75 74 THR B CA 1
ATOM 1320 C C . THR B 1 76 ? 20.891 28.401 5.260 1.00 28.29 74 THR B C 1
ATOM 1321 O O . THR B 1 76 ? 19.909 28.026 4.620 1.00 28.28 74 THR B O 1
ATOM 1325 N N . LEU B 1 77 ? 21.151 29.677 5.526 1.00 28.10 75 LEU B N 1
ATOM 1326 C CA . LEU B 1 77 ? 20.326 30.754 4.992 1.00 29.03 75 LEU B CA 1
ATOM 1327 C C . LEU B 1 77 ? 21.098 31.584 3.971 1.00 28.97 75 LEU B C 1
ATOM 1328 O O . LEU B 1 77 ? 22.197 32.063 4.249 1.00 29.29 75 LEU B O 1
ATOM 1333 N N . ILE B 1 78 ? 20.514 31.749 2.788 1.00 27.59 76 ILE B N 1
ATOM 1334 C CA . ILE B 1 78 ? 21.093 32.607 1.762 1.00 27.38 76 ILE B CA 1
ATOM 1335 C C . ILE B 1 78 ? 20.219 33.830 1.508 1.00 27.72 76 ILE B C 1
ATOM 1336 O O . ILE B 1 78 ? 19.064 33.706 1.100 1.00 26.95 76 ILE B O 1
ATOM 1341 N N . VAL B 1 79 ? 20.777 35.012 1.753 1.00 27.80 77 VAL B N 1
ATOM 1342 C CA . VAL B 1 79 ? 20.119 36.260 1.385 1.00 28.31 77 VAL B CA 1
ATOM 1343 C C . VAL B 1 79 ? 20.258 36.538 -0.108 1.00 28.43 77 VAL B C 1
ATOM 1344 O O . VAL B 1 79 ? 21.368 36.654 -0.627 1.00 28.39 77 VAL B O 1
ATOM 1348 N N . PHE B 1 80 ? 19.124 36.642 -0.793 1.00 28.36 78 PHE B N 1
ATOM 1349 C CA . PHE B 1 80 ? 19.113 36.999 -2.206 1.00 28.93 78 PHE B CA 1
ATOM 1350 C C . PHE B 1 80 ? 18.711 38.460 -2.321 1.00 28.57 78 PHE B C 1
ATOM 1351 O O . PHE B 1 80 ? 17.868 38.926 -1.572 1.00 30.16 78 PHE B O 1
ATOM 1359 N N . LYS B 1 81 ? 19.354 39.187 -3.233 1.00 30.20 79 LYS B N 1
ATOM 1360 C CA . LYS B 1 81 ? 18.914 40.537 -3.568 1.00 30.05 79 LYS B CA 1
ATOM 1361 C C . LYS B 1 81 ? 18.685 40.546 -5.073 1.00 30.27 79 LYS B C 1
ATOM 1362 O O . LYS B 1 81 ? 19.628 40.365 -5.849 1.00 30.10 79 LYS B O 1
ATOM 1364 N N . ASP B 1 82 ? 17.424 40.701 -5.473 1.00 31.09 80 ASP B N 1
ATOM 1365 C CA . ASP B 1 82 ? 17.049 40.734 -6.886 1.00 31.93 80 ASP B CA 1
ATOM 1366 C C . ASP B 1 82 ? 17.535 39.476 -7.630 1.00 31.54 80 ASP B C 1
ATOM 1367 O O . ASP B 1 82 ? 18.022 39.528 -8.760 1.00 31.37 80 ASP B O 1
ATOM 1372 N N . GLY B 1 83 ? 17.378 38.335 -6.962 1.00 31.01 81 GLY B N 1
ATOM 1373 C CA . GLY B 1 83 ? 17.714 37.036 -7.538 1.00 31.25 81 GLY B CA 1
ATOM 1374 C C . GLY B 1 83 ? 19.160 36.602 -7.418 1.00 31.63 81 GLY B C 1
ATOM 1375 O O . GLY B 1 83 ? 19.521 35.494 -7.822 1.00 32.11 81 GLY B O 1
ATOM 1376 N N . GLN B 1 84 ? 20.003 37.467 -6.867 1.00 31.58 82 GLN B N 1
ATOM 1377 C CA . GLN B 1 84 ? 21.413 37.156 -6.763 1.00 32.35 82 GLN B CA 1
ATOM 1378 C C . GLN B 1 84 ? 21.769 36.909 -5.311 1.00 31.98 82 GLN B C 1
ATOM 1379 O O . GLN B 1 84 ? 21.380 37.677 -4.448 1.00 32.36 82 GLN B O 1
ATOM 1381 N N . PRO B 1 85 ? 22.522 35.839 -5.032 1.00 32.59 83 PRO B N 1
ATOM 1382 C CA . PRO B 1 85 ? 22.931 35.653 -3.638 1.00 33.01 83 PRO B CA 1
ATOM 1383 C C . PRO B 1 85 ? 23.925 36.710 -3.152 1.00 33.05 83 PRO B C 1
ATOM 1384 O O . PRO B 1 85 ? 24.901 37.016 -3.847 1.00 34.63 83 PRO B O 1
ATOM 1388 N N . VAL B 1 86 ? 23.642 37.326 -2.004 1.00 33.47 84 VAL B N 1
ATOM 1389 C CA . VAL B 1 86 ? 24.495 38.426 -1.508 1.00 33.34 84 VAL B CA 1
ATOM 1390 C C . VAL B 1 86 ? 25.051 38.187 -0.110 1.00 33.94 84 VAL B C 1
ATOM 1391 O O . VAL B 1 86 ? 25.945 38.914 0.330 1.00 33.90 84 VAL B O 1
ATOM 1395 N N . ASP B 1 87 ? 24.535 37.184 0.596 1.00 33.47 85 ASP B N 1
ATOM 1396 C CA . ASP B 1 87 ? 25.016 36.901 1.950 1.00 33.64 85 ASP B CA 1
ATOM 1397 C C . ASP B 1 87 ? 24.632 35.478 2.323 1.00 34.11 85 ASP B C 1
ATOM 1398 O O . ASP B 1 87 ? 23.734 34.888 1.722 1.00 33.13 85 ASP B O 1
ATOM 1403 N N . LYS B 1 88 ? 25.308 34.926 3.319 1.00 34.48 86 LYS B N 1
ATOM 1404 C CA . LYS B 1 88 ? 25.047 33.570 3.732 1.00 35.46 86 LYS B CA 1
ATOM 1405 C C . LYS B 1 88 ? 25.218 33.533 5.242 1.00 35.67 86 LYS B C 1
ATOM 1406 O O . LYS B 1 88 ? 26.139 34.167 5.782 1.00 36.14 86 LYS B O 1
ATOM 1410 N N . VAL B 1 89 ? 24.314 32.830 5.919 1.00 34.42 87 VAL B N 1
ATOM 1411 C CA . VAL B 1 89 ? 24.416 32.570 7.344 1.00 34.14 87 VAL B CA 1
ATOM 1412 C C . VAL B 1 89 ? 24.353 31.048 7.509 1.00 33.74 87 VAL B C 1
ATOM 1413 O O . VAL B 1 89 ? 23.422 30.414 7.019 1.00 33.86 87 VAL B O 1
ATOM 1417 N N . VAL B 1 90 ? 25.331 30.451 8.200 1.00 33.42 88 VAL B N 1
ATOM 1418 C CA . VAL B 1 90 ? 25.279 29.003 8.423 1.00 33.24 88 VAL B CA 1
ATOM 1419 C C . VAL B 1 90 ? 24.844 28.704 9.859 1.00 33.65 88 VAL B C 1
ATOM 1420 O O . VAL B 1 90 ? 25.424 29.243 10.820 1.00 34.51 88 VAL B O 1
ATOM 1424 N N . GLY B 1 9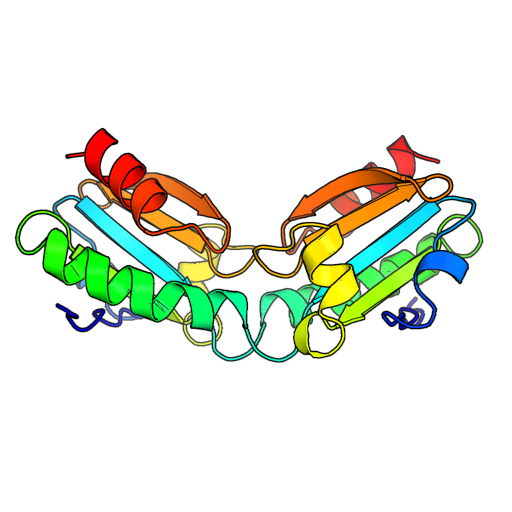1 ? 23.814 27.880 10.005 1.00 32.30 89 GLY B N 1
ATOM 1425 C CA . GLY B 1 91 ? 23.389 27.386 11.303 1.00 32.61 89 GLY B CA 1
ATOM 1426 C C . GLY B 1 91 ? 22.394 28.265 12.019 1.00 34.27 89 GLY B C 1
ATOM 1427 O O . GLY B 1 91 ? 22.071 29.360 11.544 1.00 34.01 89 GLY B O 1
ATOM 1428 N N . PHE B 1 92 ? 21.901 27.784 13.158 1.00 34.83 90 PHE B N 1
ATOM 1429 C CA . PHE B 1 92 ? 20.986 28.555 13.971 1.00 35.82 90 PHE B CA 1
ATOM 1430 C C . PHE B 1 92 ? 21.594 29.893 14.409 1.00 36.59 90 PHE B C 1
ATOM 1431 O O . PHE B 1 92 ? 22.761 29.966 14.796 1.00 36.43 90 PHE B O 1
ATOM 1439 N N . GLN B 1 93 ? 20.811 30.963 14.333 1.00 36.81 91 GLN B N 1
ATOM 1440 C CA . GLN B 1 93 ? 21.237 32.257 14.877 1.00 37.96 91 GLN B CA 1
ATOM 1441 C C . GLN B 1 93 ? 20.029 32.900 15.547 1.00 37.23 91 GLN B C 1
ATOM 1442 O O . GLN B 1 93 ? 18.905 32.673 15.102 1.00 38.00 91 GLN B O 1
ATOM 1448 N N . PRO B 1 94 ? 20.257 33.700 16.607 1.00 36.62 92 PRO B N 1
ATOM 1449 C CA . PRO B 1 94 ? 19.175 34.446 17.265 1.00 35.78 92 PRO B CA 1
ATOM 1450 C C . PRO B 1 94 ? 18.478 35.443 16.331 1.00 35.09 92 PRO B C 1
ATOM 1451 O O . PRO B 1 94 ? 19.065 35.893 15.349 1.00 34.10 92 PRO B O 1
ATOM 1455 N N . LYS B 1 95 ? 17.253 35.841 16.685 1.00 34.84 93 LYS B N 1
ATOM 1456 C CA . LYS B 1 95 ? 16.476 36.741 15.832 1.00 34.53 93 LYS B CA 1
ATOM 1457 C C . LYS B 1 95 ? 17.223 38.053 15.560 1.00 34.60 93 LYS B C 1
ATOM 1458 O O . LYS B 1 95 ? 17.279 38.519 14.412 1.00 34.17 93 LYS B O 1
ATOM 1463 N N . GLU B 1 96 ? 17.787 38.631 16.625 1.00 34.44 94 GLU B N 1
ATOM 1464 C CA . GLU B 1 96 ? 18.516 39.899 16.563 1.00 35.07 94 GLU B CA 1
ATOM 1465 C C . GLU B 1 96 ? 19.643 39.861 15.520 1.00 35.11 94 GLU B C 1
ATOM 1466 O O . GLU B 1 96 ? 19.810 40.810 14.748 1.00 35.57 94 GLU B O 1
ATOM 1467 N N . ASN B 1 97 ? 20.319 38.829 15.469 1.00 34.51 95 ASN B N 1
ATOM 1468 C CA . ASN B 1 97 ? 21.411 38.671 14.504 1.00 34.53 95 ASN B CA 1
ATOM 1469 C C . ASN B 1 97 ? 20.931 38.555 13.053 1.00 34.09 95 ASN B C 1
ATOM 1470 O O . ASN B 1 97 ? 21.485 39.190 12.149 1.00 34.02 95 ASN B O 1
ATOM 1475 N N . LEU B 1 98 ? 19.928 37.768 12.829 1.00 32.45 96 LEU B N 1
ATOM 1476 C CA . LEU B 1 98 ? 19.380 37.665 11.491 1.00 31.82 96 LEU B CA 1
ATOM 1477 C C . LEU B 1 98 ? 18.810 39.002 11.011 1.00 31.68 96 LEU B C 1
ATOM 1478 O O . LEU B 1 98 ? 18.954 39.350 9.837 1.00 31.4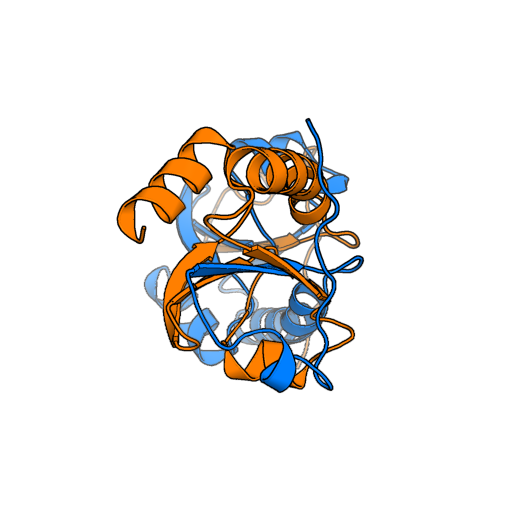6 96 LEU B O 1
ATOM 1483 N N . ALA B 1 99 ? 18.159 39.733 11.916 1.00 30.49 97 ALA B N 1
ATOM 1484 C CA . ALA B 1 99 ? 17.645 41.062 11.608 1.00 30.90 97 ALA B CA 1
ATOM 1485 C C . ALA B 1 99 ? 18.777 41.992 11.147 1.00 31.50 97 ALA B C 1
ATOM 1486 O O . ALA B 1 99 ? 18.629 42.711 10.158 1.00 31.45 97 ALA B O 1
ATOM 1488 N N . GLU B 1 100 ? 19.912 41.951 11.845 1.00 31.67 98 GLU B N 1
ATOM 1489 C CA . GLU B 1 100 ? 21.074 42.778 11.460 1.00 32.61 98 GLU B CA 1
ATOM 1490 C C . GLU B 1 100 ? 21.543 42.461 10.031 1.00 32.98 98 GLU B C 1
ATOM 1491 O O . GLU B 1 100 ? 21.861 43.384 9.266 1.00 33.30 98 GLU B O 1
ATOM 1493 N N . VAL B 1 101 ? 21.531 41.173 9.673 1.00 33.25 99 VAL B N 1
ATOM 1494 C CA . VAL B 1 101 ? 21.898 40.705 8.323 1.00 33.50 99 VAL B CA 1
ATOM 1495 C C . VAL B 1 101 ? 20.927 41.249 7.279 1.00 33.75 99 VAL B C 1
ATOM 1496 O O . VAL B 1 101 ? 21.368 41.754 6.246 1.00 33.06 99 VAL B O 1
ATOM 1500 N N . LEU B 1 102 ? 19.616 41.168 7.555 1.00 33.08 100 LEU B N 1
ATOM 1501 C CA . LEU B 1 102 ? 18.618 41.728 6.644 1.00 34.13 100 LEU B CA 1
ATOM 1502 C C . LEU B 1 102 ? 18.792 43.237 6.499 1.00 34.80 100 LEU B C 1
ATOM 1503 O O . LEU B 1 102 ? 18.721 43.787 5.393 1.00 34.27 100 LEU B O 1
ATOM 1508 N N . ASP B 1 103 ? 19.053 43.896 7.621 1.00 35.31 101 ASP B N 1
ATOM 1509 C CA . ASP B 1 103 ? 19.193 45.348 7.644 1.00 35.97 101 ASP B CA 1
ATOM 1510 C C . ASP B 1 103 ? 20.318 45.847 6.744 1.00 36.31 101 ASP B C 1
ATOM 1511 O O . ASP B 1 103 ? 20.194 46.912 6.136 1.00 36.74 101 ASP B O 1
ATOM 1516 N N . LYS B 1 104 ? 21.405 45.079 6.653 1.00 36.58 102 LYS B N 1
ATOM 1517 C CA . LYS B 1 104 ? 22.572 45.492 5.874 1.00 36.84 102 LYS B CA 1
ATOM 1518 C C . LYS B 1 104 ? 22.238 45.555 4.394 1.00 36.69 102 LYS B C 1
ATOM 1519 O O . LYS B 1 104 ? 22.928 46.198 3.615 1.00 36.64 102 LYS B O 1
ATOM 1521 N N . HIS B 1 105 ? 21.165 44.889 4.007 1.00 35.82 103 HIS B N 1
ATOM 1522 C CA . HIS B 1 105 ? 20.856 44.763 2.599 1.00 36.14 103 HIS B CA 1
ATOM 1523 C C . HIS B 1 105 ? 19.566 45.458 2.221 1.00 36.46 103 HIS B C 1
ATOM 1524 O O . HIS B 1 105 ? 19.165 45.397 1.068 1.00 37.08 103 HIS B O 1
ATOM 1531 N N . LEU B 1 106 ? 18.898 46.112 3.168 1.00 37.08 104 LEU B N 1
ATOM 1532 C CA . LEU B 1 106 ? 17.633 46.777 2.827 1.00 38.08 104 LEU B CA 1
ATOM 1533 C C . LEU B 1 106 ? 17.856 48.135 2.178 1.00 38.79 104 LEU B C 1
ATOM 1534 O O . LEU B 1 106 ? 17.131 48.559 1.267 1.00 39.52 104 LEU B O 1
#

Radius of gyration: 18.47 Å; Cα contacts (8 Å, |Δi|>4): 422; chains: 2; bounding box: 46×47×40 Å

Solvent-accessible surface area: 9782 Å² total; per-residue (Å²): 124,96,74,87,23,78,75,0,46,54,91,42,22,108,79,94,12,116,77,33,18,8,2,0,8,0,62,1,98,53,10,19,10,9,71,113,0,32,56,21,0,52,55,0,13,34,82,26,75,89,95,9,75,8,7,67,0,19,17,80,118,8,90,76,11,14,78,94,55,69,27,90,4,0,0,7,1,8,1,0,78,85,27,91,73,62,40,86,20,59,0,49,33,69,72,78,69,1,22,58,27,0,82,132,31,105,124,99,65,87,17,45,116,1,41,54,105,49,11,101,88,100,9,56,86,34,10,3,2,0,6,0,60,1,77,52,3,23,12,5,92,110,0,41,59,24,1,53,65,0,6,27,95,29,120,82,101,7,75,8,6,71,0,18,14,68,135,10,86,77,13,10,76,94,56,69,24,84,3,0,0,5,0,9,0,0,30,107,30,50,75,64,55,95,16,59,0,48,44,68,64,55,72,1,22,62,38,0,82,81,56,116

Organism: Staphylococcus aureus (NCBI:txid1280)

Sequence (212 aa):
SHMAIVKVTDADFDSKVESGVQLVDFWATACGPCKMIAPVLEELAADYEGKADILKLDVDENPSTAAKYEVMSIPTLIVFKDGQPVDKVVGFQPKENLAEVLDKHLSHMAIVKVTDADFDSKVESGVQLVDFWATACGPCKMIAPVLEELAADYEGKADILKLDVDENPSTAAKYEVMSIPTLIVFKDGQPVDKVVGFQPKENLAEVLDKHL

Secondary structure (DSSP, 8-state):
---PPEE--TTTHHHHS-SSEEEEEEE-SB-HHHHHHHHHHHHHHHHTTTT-EEEEEETTT-HHHHHHTT--SBSEEEEEETTEEEEEEES---HHHHHHHHHTT-/---PPEE--TTTHHHHSSSSEEEEEEE-SB-HHHHHHHHHHHHHHHHTTTTEEEEEEETTT-HHHHHHTT--SBSEEEEEETTEEEEEEES---HHHHHHHHHTT-

B-factor: mean 32.71, std 6.77, range [11.01, 113.8]

InterPro domains:
  IPR005746 Thioredoxin [PIRSF000077] (2-103)
  IPR005746 Thioredoxin [TIGR01068] (7-103)
  IPR013766 Thioredoxin domain [PF00085] (3-101)
  IPR013766 Thioredoxin domain [PS51352] (1-104)
  IPR017937 Thioredoxin, conserved site [PS00194] (21-39)
  IPR036249 Thioredoxin-like superfamily [SSF52833] (2-104)